Protein 3BHY (pdb70)

Sequence (268 aa):
MVEDHYEMGEELGSGQFAIVRKCRQKGTGKEYAAKFIKKRRLSSSRRGVSREEIEREVNILREIRHPNIITLHDIFENKTDVVLILELVSGGELFDFLAEKESLTEDEATQFLKQILDGVHYLHSKRIAHFDLKPENIMLLDKNVPNPRIKLIDFGIAHKIEFGTPEFVAPEIVNYEPLGLEADMWSIGVITYILLSGASPFLGETKQETLTNISAVNYDFDEEYFSNTSELAKDFIRRLLVKDPKRRMTIAQSLEHSWIKAIRRRNV

GO terms:
  GO:0005515 protein binding (F, IPI)
  GO:0008140 cAMP response element binding protein binding (F, TAS)
  GO:0004674 protein serine/threonine kinase activity (F, IDA)
  GO:0043065 positive regulation of apoptotic process (P, IDA)
  GO:0031267 small GTPase binding (F, IDA)
  GO:0042803 protein homodimerization activity (F, IDA)
  GO:0017148 negative regulation of translation (P, IDA)
  GO:0051893 regulation of focal adhesion assembly (P, IDA)
  GO:0046777 protein autophosphorylation (P, IDA)
  GO:0071346 cellular response to type II interferon (P, IDA)
  GO:0005634 nucleus (C, EXP)
  GO:0005737 cytoplasm (C, EXP)
  GO:0106310 protein serine kinase activity (F, EXP)
  GO:0004674 protein serine/threonine kinase activity (F, TAS)
  GO:0042981 regulation of apoptotic process (P, TAS)
  GO:0010506 regulation of autophagy (P, TAS)
  GO:2000145 regulation of cell motility (P, TAS)
  GO:0032956 regulation of actin cytoskeleton organization (P, TAS)
  GO:0046777 protein autophosphorylation (P, TAS)
  GO:0006355 regulation of DNA-templated transcription (P, TAS)

Radius of gyration: 19.03 Å; Cα contacts (8 Å, |Δ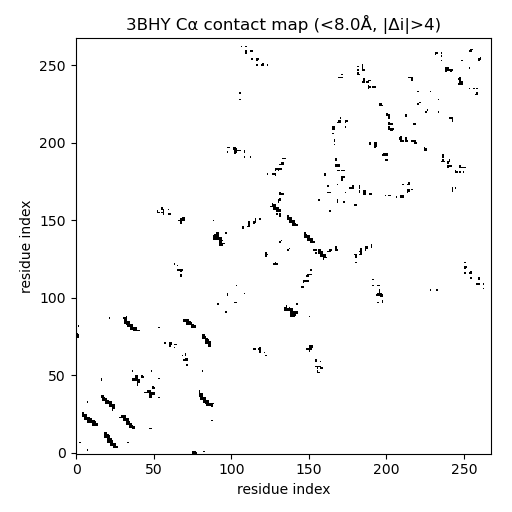i|>4): 497; chains: 1; bounding box: 34×56×42 Å

Solvent-accessible surface area: 13682 Å² total; per-residue (Å²): 96,12,68,86,100,6,94,28,33,70,106,95,31,86,51,160,57,24,75,36,84,75,3,89,29,99,77,101,38,125,76,13,10,0,19,40,5,77,39,77,194,134,109,101,26,136,64,7,18,24,114,63,53,2,62,68,6,15,55,5,5,160,84,12,80,36,100,17,0,7,64,30,88,57,63,42,91,88,190,48,18,5,3,0,0,20,45,38,14,85,5,27,54,0,99,77,27,14,68,112,84,137,49,9,83,46,90,42,0,7,65,5,0,86,25,0,0,43,0,0,79,44,0,9,75,84,150,0,0,0,26,27,0,34,3,50,9,0,30,0,50,64,103,133,65,121,77,3,152,0,21,0,35,58,1,11,46,0,69,77,52,146,120,21,31,55,50,12,9,0,1,3,23,28,54,204,89,124,81,7,41,60,2,1,3,0,9,0,0,0,0,0,7,25,0,14,13,46,24,25,18,0,101,16,169,78,72,141,81,3,53,80,20,0,28,73,35,85,44,85,35,60,117,140,97,1,69,143,22,42,119,73,0,28,48,0,0,113,104,0,5,15,92,59,32,187,175,9,6,69,16,48,86,0,26,124,11,44,6,13,65,40,54,84,150,57,157,183

CATH classification: 3.30.200.20 (+1 more: 1.10.510.10)

Secondary structure (DSSP, 8-state):
-HHHHEEEEEEEEE-SSEEEEEEEETTT--EEEEEEEEBPSSTT-SSSB-HHHHHHHHHHHHH---TTBPPEEEEEE-SSEEEEEEE---S-BHHHHHHHHSS--HHHHHHHHHHHHHHHHHHHHTTEE-S--SGGGEEES-SSSSS--EEE---TT-EE-----GGG--HHHHTT----THHHHHHHHHHHHHHHHSS-TT--SSHHHHHHHHHTT-----HHHHTT--HHHHHHHHTTS-SSGGGSPPHHHHHH-HHHHHHHH---

Nearest PDB structures (foldseek):
  3bhy-assembly1_A  TM=1.004E+00  e=1.090E-51  Homo sapiens
  2y4p-assembly1_C  TM=9.314E-01  e=2.986E-37  Homo sapiens
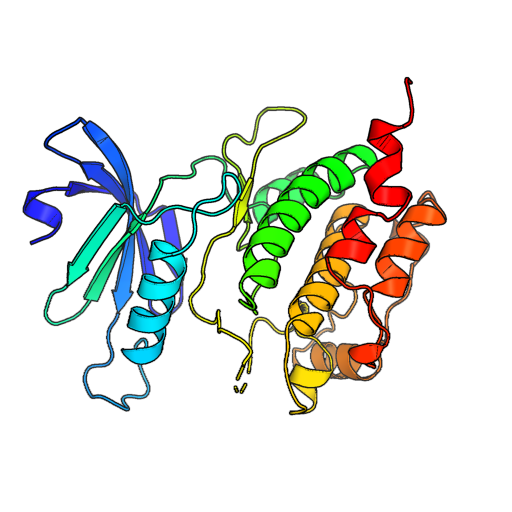  4fg8-assembly2_B  TM=9.181E-01  e=3.979E-23  Homo sapiens
  7kxw-assembly1_A  TM=8.791E-01  e=3.979E-23  Homo sapiens
  8c1d-assembly1_A  TM=9.196E-01  e=1.924E-21  Homo sapiens

Foldseek 3Di:
DVCVFKPWDAWDDDDQFKTWTWIAGVVPRDIWIKIWFWDALDQPHPDTAHPVLVVQLVVVLPPDDDQQAKHWDDWDDDNTTIITTIHDAPAAFLVVLCVVVLADDLVQLLLAVLSVLVVLVRCVVQQKAQQADDRNQKGWNHSPDSRTGIHGHDSSPIDRDCHYDLLQFALCNLVVHDDGNLRNLLSSLQRLLCRQFVDGFQDDPDSVSSSVCRNVLPGDCDCNRCVPPDPQSVVLSVLSSDRPSVSHDDSVRSSVRCSSCVVVVDDD

InterPro domains:
  IPR000719 Protein kinase domain [PF00069] (13-275)
  IPR000719 Protein kinase domain [PS50011] (13-275)
  IPR000719 Protein kinase domain [SM00220] (13-275)
  IPR008271 Serine/threonine-protein kinase, active site [PS00108] (135-147)
  IPR011009 Protein kinase-like domain superfamily [SSF56112] (6-313)
  IPR017441 Protein kinase, ATP binding site [PS00107] (19-46)
  IPR042870 DAPK3, catalytic domain [cd14105] (7-275)

Structure (mmCIF, N/CA/C/O backbone):
data_3BHY
#
_entry.id   3BHY
#
_cell.length_a   33.549
_cell.length_b   90.680
_cell.length_c   41.464
_cell.angle_alpha   90.000
_cell.angle_beta   100.450
_cell.angle_gamma   90.000
#
_symmetry.space_group_name_H-M   'P 1 21 1'
#
loop_
_entity.id
_entity.type
_entity.pdbx_description
1 polymer 'Death-associated protein kinase 3'
2 non-polymer 'CHLORIDE ION'
3 non-polymer "(4R)-7,8-dichloro-1',9-dimethyl-1-oxo-1,2,4,9-tetrahydrospiro[beta-carboline-3,4'-piperidine]-4-carbonitrile"
4 water water
#
loop_
_atom_site.group_PDB
_atom_site.id
_atom_site.type_symbol
_atom_site.label_atom_id
_atom_site.label_alt_id
_atom_site.label_comp_id
_atom_site.label_asym_id
_atom_site.label_entity_id
_atom_site.label_seq_id
_atom_site.pdbx_PDB_ins_code
_atom_site.Cartn_x
_atom_site.Cartn_y
_atom_site.Cartn_z
_atom_site.occupancy
_atom_site.B_iso_or_equiv
_atom_site.auth_seq_id
_atom_site.auth_comp_id
_atom_site.auth_asym_id
_atom_site.auth_atom_id
_atom_site.pdbx_PDB_model_num
ATOM 1 N N . MET A 1 2 ? 13.215 44.587 27.008 1.00 29.97 8 MET A N 1
ATOM 2 C CA . MET A 1 2 ? 12.561 43.295 27.277 1.00 24.83 8 MET A CA 1
ATOM 3 C C . MET A 1 2 ? 13.013 42.215 26.259 1.00 20.07 8 MET A C 1
ATOM 4 O O . MET A 1 2 ? 13.314 42.462 25.076 1.00 22.70 8 MET A O 1
ATOM 6 N N . VAL A 1 3 ? 13.025 40.989 26.710 1.00 20.25 9 VAL A N 1
ATOM 7 C CA . VAL A 1 3 ? 13.424 39.860 25.901 1.00 16.78 9 VAL A CA 1
ATOM 8 C C . VAL A 1 3 ? 12.586 39.732 24.654 1.00 18.55 9 VAL A C 1
ATOM 9 O O . VAL A 1 3 ? 13.121 39.441 23.596 1.00 17.65 9 VAL A O 1
ATOM 13 N N . GLU A 1 4 ? 11.286 39.991 24.748 1.00 19.38 10 GLU A N 1
ATOM 14 C CA . GLU A 1 4 ? 10.419 39.806 23.596 1.00 20.17 10 GLU A CA 1
ATOM 15 C C . GLU A 1 4 ? 10.626 40.904 22.539 1.00 19.69 10 GLU A C 1
ATOM 16 O O . GLU A 1 4 ? 10.208 40.732 21.375 1.00 20.14 10 GLU A O 1
ATOM 19 N N . ASP A 1 5 ? 11.293 42.013 22.909 1.00 19.88 11 ASP A N 1
ATOM 20 C CA . ASP A 1 5 ? 11.700 42.984 21.883 1.00 21.65 11 ASP A CA 1
ATOM 21 C C . ASP A 1 5 ? 12.682 42.364 20.909 1.00 17.50 11 ASP A C 1
ATOM 22 O O . ASP A 1 5 ? 12.704 42.710 19.733 1.00 21.38 11 ASP A O 1
ATOM 27 N N . HIS A 1 6 ? 13.555 41.503 21.411 1.00 17.27 12 HIS A N 1
ATOM 28 C CA . HIS A 1 6 ? 14.663 40.944 20.606 1.00 17.74 12 HIS A CA 1
ATOM 29 C C . HIS A 1 6 ? 14.547 39.536 20.158 1.00 14.86 12 HIS A C 1
ATOM 30 O O . HIS A 1 6 ? 15.275 39.117 19.246 1.00 14.64 12 HIS A O 1
ATOM 37 N N . TYR A 1 7 ? 13.627 38.814 20.785 1.00 15.05 13 TYR A N 1
ATOM 38 C CA . TYR A 1 7 ? 13.374 37.411 20.517 1.00 14.11 13 TYR A CA 1
ATOM 39 C C . TYR A 1 7 ? 11.895 37.231 20.385 1.00 16.88 13 TYR A C 1
ATOM 40 O O . TYR A 1 7 ? 11.163 37.473 21.321 1.00 22.47 13 TYR A O 1
ATOM 49 N N . GLU A 1 8 ? 11.477 36.718 19.245 1.00 14.37 14 GLU A N 1
ATOM 50 C CA . GLU A 1 8 ? 10.062 36.395 19.033 1.00 14.67 14 GLU A CA 1
ATOM 51 C C . GLU A 1 8 ? 9.806 35.001 19.595 1.00 15.49 14 GLU A C 1
ATOM 52 O O . GLU A 1 8 ? 10.379 34.045 19.152 1.00 15.33 14 GLU A O 1
ATOM 58 N N . MET A 1 9 ? 8.955 34.912 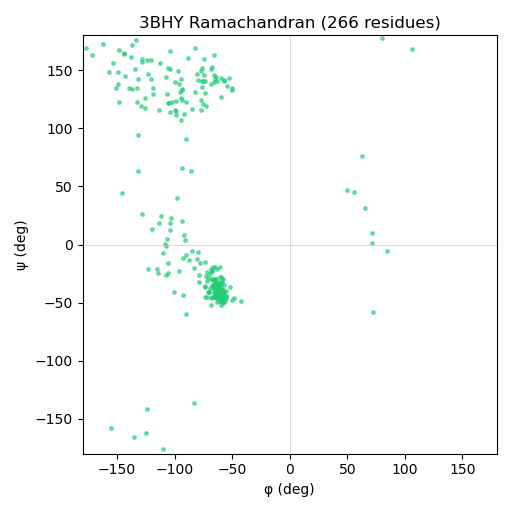20.605 1.00 16.28 15 MET A N 1
ATOM 59 C CA . MET A 1 9 ? 8.670 33.641 21.270 1.00 17.00 15 MET A CA 1
ATOM 60 C C . MET A 1 9 ? 7.698 32.803 20.482 1.00 17.87 15 MET A C 1
ATOM 61 O O . MET A 1 9 ? 6.752 33.318 19.875 1.00 21.87 15 MET A O 1
ATOM 66 N N . GLY A 1 10 ? 7.960 31.507 20.481 1.00 18.38 16 GLY A N 1
ATOM 67 C CA . GLY A 1 10 ? 7.196 30.554 19.742 1.00 17.85 16 GLY A CA 1
ATOM 68 C C . GLY A 1 10 ? 6.675 29.474 20.666 1.00 19.36 16 GLY A C 1
ATOM 69 O O . GLY A 1 10 ? 6.286 29.722 21.805 1.00 19.98 16 GLY A O 1
ATOM 70 N N . GLU A 1 11 ? 6.676 28.249 20.168 1.00 20.20 17 GLU A N 1
ATOM 71 C CA . GLU A 1 11 ? 6.039 27.158 20.878 1.00 23.88 17 GLU A CA 1
ATOM 72 C C . GLU A 1 11 ? 6.735 26.763 22.161 1.00 21.30 17 GLU A C 1
ATOM 73 O O . GLU A 1 11 ? 7.939 26.868 22.329 1.00 19.81 17 GLU A O 1
ATOM 75 N N . GLU A 1 12 ? 5.936 26.253 23.078 1.00 19.80 18 GLU A N 1
ATOM 76 C CA . GLU A 1 12 ? 6.452 25.750 24.319 1.00 19.13 18 GLU A CA 1
ATOM 77 C C . GLU A 1 12 ? 7.076 24.386 24.096 1.00 19.61 18 GLU A C 1
ATOM 78 O O . GLU A 1 12 ? 6.439 23.494 23.550 1.00 25.47 18 GLU A O 1
ATOM 84 N N . LEU A 1 13 ? 8.340 24.222 24.463 1.00 17.48 19 LEU A N 1
ATOM 85 C CA . LEU A 1 13 ? 9.044 22.973 24.287 1.00 16.89 19 LEU A CA 1
ATOM 86 C C . LEU A 1 13 ? 9.049 22.093 25.521 1.00 18.57 19 LEU A C 1
ATOM 87 O O . LEU A 1 13 ? 9.290 20.907 25.412 1.00 21.71 19 LEU A O 1
ATOM 92 N N . GLY A 1 14 ? 8.862 22.664 26.705 1.00 17.30 20 GLY A N 1
ATOM 93 C CA . GLY A 1 14 ? 8.909 21.921 27.938 1.00 18.93 20 GLY A CA 1
ATOM 94 C C . GLY A 1 14 ? 8.595 22.773 29.116 1.00 17.52 20 GLY A C 1
ATOM 95 O O . GLY A 1 14 ? 8.526 23.985 29.045 1.00 18.24 20 GLY A O 1
ATOM 96 N N . SER A 1 15 ? 8.398 22.114 30.238 1.00 20.80 21 SER A N 1
ATOM 97 C CA . SER A 1 15 ? 8.010 22.781 31.443 1.00 25.83 21 SER A CA 1
ATOM 98 C C . SER A 1 15 ? 8.372 21.974 32.630 1.00 26.76 21 SER A C 1
ATOM 99 O O . SER A 1 15 ? 8.340 20.742 32.595 1.00 27.48 21 SER A O 1
ATOM 102 N N . GLY A 1 16 ? 8.675 22.682 33.708 1.00 27.34 22 GLY A N 1
ATOM 103 C CA . GLY A 1 16 ? 8.762 22.071 35.022 1.00 23.93 22 GLY A CA 1
ATOM 104 C C . GLY A 1 16 ? 8.048 22.929 36.053 1.00 22.62 22 GLY A C 1
ATOM 105 O O . GLY A 1 16 ? 7.235 23.773 35.715 1.00 21.31 22 GLY A O 1
ATOM 106 N N . GLN A 1 17 ? 8.301 22.641 37.327 1.00 22.44 23 GLN A N 1
ATOM 107 C CA . GLN A 1 17 ? 7.559 23.290 38.412 1.00 23.13 23 GLN A CA 1
ATOM 108 C C . GLN A 1 17 ? 7.708 24.800 38.375 1.00 23.28 23 GLN A C 1
ATOM 109 O O . GLN A 1 17 ? 6.709 25.500 38.580 1.00 24.89 23 GLN A O 1
ATOM 115 N N . PHE A 1 18 ? 8.937 25.310 38.126 1.00 19.76 24 PHE A N 1
ATOM 116 C CA . PHE A 1 18 ? 9.206 26.759 38.139 1.00 18.09 24 PHE A CA 1
ATOM 117 C C . PHE A 1 18 ? 9.917 27.229 36.880 1.00 17.10 24 PHE A C 1
ATOM 118 O O . PHE A 1 18 ? 10.616 28.224 36.940 1.00 19.49 24 PHE A O 1
ATOM 126 N N . ALA A 1 19 ? 9.744 26.514 35.776 1.00 17.03 25 ALA A N 1
ATOM 127 C CA . ALA A 1 19 ? 10.366 26.913 34.530 1.00 17.38 25 ALA A CA 1
ATOM 128 C C . ALA A 1 19 ? 9.549 26.504 33.352 1.00 16.95 25 ALA A C 1
ATOM 129 O O . ALA A 1 19 ? 8.824 25.504 33.382 1.00 17.71 25 ALA A O 1
ATOM 131 N N . ILE A 1 20 ? 9.611 27.301 32.299 1.00 15.36 26 ILE A N 1
ATOM 132 C CA . ILE A 1 20 ? 9.038 26.958 31.029 1.00 15.36 26 ILE A CA 1
ATOM 133 C C . ILE A 1 20 ? 10.104 27.240 29.969 1.00 14.56 26 ILE A C 1
ATOM 134 O O . ILE A 1 20 ? 10.828 28.199 30.086 1.00 16.02 26 ILE A O 1
ATOM 142 N N . VAL A 1 21 ? 10.184 26.403 28.958 1.00 13.90 27 VAL A N 1
ATOM 143 C CA . VAL A 1 21 ? 11.094 26.640 27.862 1.00 12.51 27 VAL A CA 1
ATOM 144 C C . VAL A 1 21 ? 10.321 26.793 26.562 1.00 13.62 27 VAL A C 1
ATOM 145 O O . VAL A 1 21 ? 9.434 25.974 26.275 1.00 14.94 27 VAL A O 1
ATOM 152 N N . ARG A 1 22 ? 10.599 27.869 25.818 1.00 13.43 28 ARG A N 1
ATOM 153 C CA . ARG A 1 22 ? 9.940 28.167 24.547 1.00 15.00 28 ARG A CA 1
ATOM 154 C C . ARG A 1 22 ? 10.975 28.246 23.444 1.00 13.48 28 ARG A C 1
ATOM 155 O O . ARG A 1 22 ? 12.054 28.758 23.639 1.00 14.93 28 ARG A O 1
ATOM 163 N N . LYS A 1 23 ? 10.646 27.758 22.272 1.00 14.45 29 LYS A N 1
ATOM 164 C CA . LYS A 1 23 ? 11.454 28.059 21.106 1.00 14.96 29 LYS A CA 1
ATOM 165 C C . LYS A 1 23 ? 11.322 29.546 20.834 1.00 13.16 29 LYS A C 1
ATOM 166 O O . LYS A 1 23 ? 10.255 30.138 21.090 1.00 16.19 29 LYS A O 1
ATOM 172 N N . CYS A 1 24 ? 12.390 30.167 20.351 1.00 12.66 30 CYS A N 1
ATOM 173 C CA . CYS A 1 24 ? 12.314 31.569 19.970 1.00 13.52 30 CYS A CA 1
ATOM 174 C C . CYS A 1 24 ? 13.240 31.863 18.811 1.00 12.74 30 CYS A C 1
ATOM 175 O O . CYS A 1 24 ? 14.080 31.051 18.473 1.00 13.79 30 CYS A O 1
ATOM 178 N N . ARG A 1 25 ? 13.031 33.019 18.249 1.00 13.36 31 ARG A N 1
ATOM 179 C CA . ARG A 1 25 ? 13.789 33.467 17.094 1.00 12.78 31 ARG A CA 1
ATOM 180 C C . ARG A 1 25 ? 14.398 34.833 17.408 1.00 12.20 31 ARG A C 1
ATOM 181 O O . ARG A 1 25 ? 13.668 35.766 17.741 1.00 14.10 31 ARG A O 1
ATOM 189 N N . GLN A 1 26 ? 15.715 34.965 17.253 1.00 12.32 32 GLN A N 1
ATOM 190 C CA . GLN A 1 26 ? 16.366 36.210 17.432 1.00 12.30 32 GLN A CA 1
ATOM 191 C C . GLN A 1 26 ? 16.027 37.096 16.255 1.00 12.74 32 GLN A C 1
ATOM 192 O O . GLN A 1 26 ? 16.300 36.741 15.115 1.00 13.57 32 GLN A O 1
ATOM 198 N N . LYS A 1 27 ? 15.399 38.232 16.495 1.00 12.42 33 LYS A N 1
ATOM 199 C CA . LYS A 1 27 ? 14.890 39.024 15.403 1.00 13.92 33 LYS A CA 1
ATOM 200 C C . LYS A 1 27 ? 16.000 39.599 14.519 1.00 15.30 33 LYS A C 1
ATOM 201 O O . LYS A 1 27 ? 15.793 39.774 13.306 1.00 16.71 33 LYS A O 1
ATOM 207 N N . GLY A 1 28 ? 17.178 39.880 15.082 1.00 15.10 34 GLY A N 1
ATOM 208 C CA . GLY A 1 28 ? 18.235 40.508 14.292 1.00 18.87 34 GLY A CA 1
ATOM 209 C C . GLY A 1 28 ? 18.900 39.583 13.272 1.00 16.71 34 GLY A C 1
ATOM 210 O O . GLY A 1 28 ? 19.403 40.045 12.265 1.00 19.30 34 GLY A O 1
ATOM 211 N N . THR A 1 29 ? 18.897 38.285 13.537 1.00 16.74 35 THR A N 1
ATOM 212 C CA . THR A 1 29 ? 19.630 37.294 12.775 1.00 17.02 35 THR A CA 1
ATOM 213 C C . THR A 1 29 ? 18.790 36.175 12.201 1.00 16.51 35 THR A C 1
ATOM 214 O O . THR A 1 29 ? 19.242 35.483 11.299 1.00 17.78 35 THR A O 1
ATOM 218 N N . GLY A 1 30 ? 17.613 35.932 12.761 1.00 15.28 36 GLY A N 1
ATOM 219 C CA . GLY A 1 30 ? 16.828 34.806 12.387 1.00 15.65 36 GLY A CA 1
ATOM 220 C C . GLY A 1 30 ? 17.193 33.512 13.097 1.00 15.09 36 GLY A C 1
ATOM 221 O O . GLY A 1 30 ? 16.561 32.491 12.875 1.00 16.49 36 GLY A O 1
ATOM 222 N N . LYS A 1 31 ? 18.255 33.523 13.895 1.00 14.47 37 LYS A N 1
ATOM 223 C CA . LYS A 1 31 ? 18.693 32.315 14.570 1.00 15.14 37 LYS A CA 1
ATOM 224 C C . LYS A 1 31 ? 17.701 31.900 15.621 1.00 13.68 37 LYS A C 1
ATOM 225 O O . LYS A 1 31 ? 17.207 32.730 16.407 1.00 14.28 37 LYS A O 1
ATOM 231 N N . GLU A 1 32 ? 17.448 30.611 15.693 1.00 14.58 38 GLU A N 1
ATOM 232 C CA . GLU A 1 32 ? 16.563 30.065 16.695 1.00 13.95 38 GLU A CA 1
ATOM 233 C C . GLU A 1 32 ? 17.295 29.570 17.939 1.00 12.69 38 GLU A C 1
ATOM 234 O O . GLU A 1 32 ? 18.405 29.046 17.861 1.00 14.42 38 GLU A O 1
ATOM 240 N N . TYR A 1 33 ? 16.664 29.799 19.089 1.00 12.22 39 TYR A N 1
ATOM 241 C CA . TYR A 1 33 ? 17.179 29.491 20.424 1.00 11.69 39 TYR A CA 1
ATOM 242 C C . TYR A 1 33 ? 16.091 28.884 21.252 1.00 11.61 39 TYR A C 1
ATOM 243 O O . TYR A 1 33 ? 14.924 28.850 20.858 1.00 13.14 39 TYR A O 1
ATOM 252 N N . ALA A 1 34 ? 16.479 28.396 22.432 1.00 11.49 40 ALA A N 1
ATOM 253 C CA . ALA A 1 34 ? 15.518 27.997 23.475 1.00 11.43 40 ALA A CA 1
ATOM 254 C C . ALA A 1 34 ? 15.505 29.012 24.582 1.00 12.05 40 ALA A C 1
ATOM 255 O O . ALA A 1 34 ? 16.544 29.262 25.166 1.00 16.84 40 ALA A O 1
ATOM 257 N N . ALA A 1 35 ? 14.376 29.608 24.873 1.00 11.08 41 ALA A N 1
ATOM 258 C CA . ALA A 1 35 ? 14.303 30.586 25.943 1.00 10.82 41 ALA A CA 1
ATOM 259 C C . ALA A 1 35 ? 13.721 29.878 27.187 1.00 11.62 41 ALA A C 1
ATOM 260 O O . ALA A 1 35 ? 12.567 29.433 27.184 1.00 11.90 41 ALA A O 1
ATOM 262 N N . LYS A 1 36 ? 14.520 29.779 28.222 1.00 11.21 42 LYS A N 1
ATOM 263 C CA . LYS A 1 36 ? 14.112 29.190 29.487 1.00 11.68 42 LYS A CA 1
ATOM 264 C C . LYS A 1 36 ? 13.727 30.292 30.484 1.00 11.63 42 LYS A C 1
ATOM 265 O O . LYS A 1 36 ? 14.575 31.051 30.927 1.00 12.55 42 LYS A O 1
ATOM 271 N N . PHE A 1 37 ? 12.438 30.348 30.789 1.00 12.59 43 PHE A N 1
ATOM 272 C CA . PHE A 1 37 ? 11.874 31.309 31.736 1.00 12.26 43 PHE A CA 1
ATOM 273 C C . PHE A 1 37 ? 11.853 30.690 33.118 1.00 12.20 43 PHE A C 1
ATOM 274 O O . PHE A 1 37 ? 11.105 29.740 33.338 1.00 14.90 43 PHE A O 1
ATOM 282 N N . ILE A 1 38 ? 12.666 31.213 34.017 1.00 13.20 44 ILE A N 1
ATOM 283 C CA . ILE A 1 38 ? 12.792 30.695 35.370 1.00 13.00 44 ILE A CA 1
ATOM 284 C C . ILE A 1 38 ? 12.061 31.661 36.281 1.00 14.06 44 ILE A C 1
ATOM 285 O O . ILE A 1 38 ? 12.393 32.842 36.361 1.00 15.88 44 ILE A O 1
ATOM 290 N N . LYS A 1 39 ? 11.076 31.148 36.995 1.00 15.25 45 LYS A N 1
ATOM 291 C CA . LYS A 1 39 ? 10.311 31.979 37.924 1.00 17.49 45 LYS A CA 1
ATOM 292 C C . LYS A 1 39 ? 11.045 32.297 39.202 1.00 16.36 45 LYS A C 1
ATOM 293 O O . LYS A 1 39 ? 11.454 31.397 39.926 1.00 17.16 45 LYS A O 1
ATOM 298 N N . LYS A 1 40 ? 11.232 33.584 39.439 1.00 16.47 46 LYS A N 1
ATOM 299 C CA . LYS A 1 40 ? 11.942 34.052 40.609 1.00 17.20 46 LYS A CA 1
ATOM 300 C C . LYS A 1 40 ? 11.057 33.940 41.853 1.00 18.77 46 LYS A C 1
ATOM 301 O O . LYS A 1 40 ? 9.847 34.053 41.796 1.00 19.06 46 LYS A O 1
ATOM 307 N N . ARG A 1 41 ? 11.706 33.780 42.985 1.00 18.73 47 ARG A N 1
ATOM 308 C CA . ARG A 1 41 ? 11.066 33.986 44.277 1.00 20.16 47 ARG A CA 1
ATOM 309 C C . ARG A 1 41 ? 10.632 35.433 44.425 1.00 18.62 47 ARG A C 1
ATOM 310 O O . ARG A 1 41 ? 11.364 36.336 44.088 1.00 20.46 47 ARG A O 1
ATOM 318 N N . ARG A 1 42 ? 9.462 35.648 45.015 1.00 19.91 48 ARG A N 1
ATOM 319 C CA . ARG A 1 42 ? 8.981 36.997 45.264 1.00 21.34 48 ARG A CA 1
ATOM 320 C C . ARG A 1 42 ? 9.793 37.649 46.321 1.00 18.34 48 ARG A C 1
ATOM 321 O O . ARG A 1 42 ? 10.073 38.840 46.210 1.00 24.50 48 ARG A O 1
ATOM 329 N N . LEU A 1 43 ? 10.131 36.881 47.370 1.00 18.10 49 LEU A N 1
ATOM 330 C CA . LEU A 1 43 ? 10.964 37.340 48.456 1.00 17.80 49 LEU A CA 1
ATOM 331 C C . LEU A 1 43 ? 12.190 36.450 48.534 1.00 18.94 49 LEU A C 1
ATOM 332 O O . LEU A 1 43 ? 12.188 35.352 48.017 1.00 20.16 49 LEU A O 1
ATOM 337 N N . SER A 1 44 ? 13.260 36.923 49.144 1.00 20.51 50 SER A N 1
ATOM 338 C CA . SER A 1 44 ? 14.546 36.236 49.060 1.00 25.54 50 SER A CA 1
ATOM 339 C C . SER A 1 44 ? 14.467 34.772 49.520 1.00 21.73 50 SER A C 1
ATOM 340 O O . SER A 1 44 ? 15.169 33.904 48.966 1.00 38.47 50 SER A O 1
ATOM 343 N N . SER A 1 45 ? 13.711 34.486 50.581 1.00 22.78 51 SER A N 1
ATOM 344 C CA . SER A 1 45 ? 13.616 33.128 51.069 1.00 20.90 51 SER A CA 1
ATOM 345 C C . SER A 1 45 ? 12.200 32.520 50.861 1.00 23.69 51 SER A C 1
ATOM 346 O O . SER A 1 45 ? 11.843 31.561 51.550 1.00 36.72 51 SER A O 1
ATOM 349 N N . SER A 1 46 ? 11.433 33.035 49.883 1.00 22.52 52 SER A N 1
ATOM 350 C CA . SER A 1 46 ? 10.103 32.502 49.535 1.00 23.45 52 SER A CA 1
ATOM 351 C C . SER A 1 46 ? 10.174 30.996 49.279 1.00 29.43 52 SER A C 1
ATOM 352 O O . SER A 1 46 ? 11.132 30.495 48.675 1.00 28.79 52 SER A O 1
ATOM 355 N N . ARG A 1 47 ? 9.131 30.287 49.701 1.00 41.50 53 ARG A N 1
ATOM 356 C CA . ARG A 1 47 ? 9.014 28.860 49.408 1.00 39.15 53 ARG A CA 1
ATOM 357 C C . ARG A 1 47 ? 8.931 28.584 47.898 1.00 34.50 53 ARG A C 1
ATOM 358 O O . ARG A 1 47 ? 9.505 27.631 47.416 1.00 47.78 53 ARG A O 1
ATOM 361 N N . ARG A 1 48 ? 8.192 29.412 47.169 1.00 30.39 54 ARG A N 1
ATOM 362 C CA . ARG A 1 48 ? 7.918 29.179 45.755 1.00 29.54 54 ARG A CA 1
ATOM 363 C C . ARG A 1 48 ? 8.847 30.024 44.887 1.00 28.11 54 ARG A C 1
ATOM 364 O O . ARG A 1 48 ? 9.126 31.167 45.185 1.00 29.31 54 ARG A O 1
ATOM 366 N N . GLY A 1 49 ? 9.334 29.434 43.803 1.00 24.43 55 GLY A N 1
ATOM 367 C CA . GLY A 1 49 ? 10.218 30.097 42.883 1.00 21.63 55 GLY A CA 1
ATOM 368 C C . GLY A 1 49 ? 11.603 29.579 43.065 1.00 19.01 55 GLY A C 1
ATOM 369 O O . GLY A 1 49 ? 11.934 28.849 44.030 1.00 23.70 55 GLY A O 1
ATOM 370 N N . VAL A 1 50 ? 12.435 29.928 42.116 1.00 19.59 56 VAL A N 1
ATOM 371 C CA . VAL A 1 50 ? 13.782 29.469 42.154 1.00 18.86 56 VAL A CA 1
ATOM 372 C C . VAL A 1 50 ? 14.599 30.500 42.838 1.00 19.96 56 VAL A C 1
ATOM 373 O O . VAL A 1 50 ? 14.464 31.725 42.629 1.00 19.22 56 VAL A O 1
ATOM 377 N N . SER A 1 51 ? 15.429 30.025 43.753 1.00 21.89 57 SER A N 1
ATOM 378 C CA . SER A 1 51 ? 16.293 30.923 44.456 1.00 23.80 57 SER A CA 1
ATOM 379 C C . SER A 1 51 ? 17.148 31.698 43.495 1.00 22.92 57 SER A C 1
ATOM 380 O O . SER A 1 51 ? 17.647 31.209 42.490 1.00 22.89 57 SER A O 1
ATOM 383 N N . ARG A 1 52 ? 17.349 32.948 43.827 1.00 19.99 58 ARG A N 1
ATOM 384 C CA . ARG A 1 52 ? 18.241 33.761 43.026 1.00 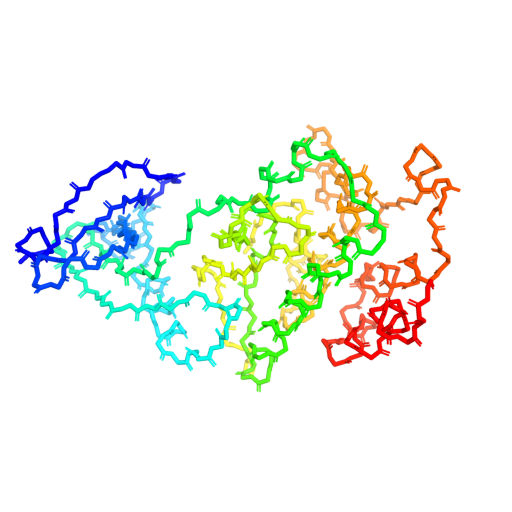27.50 58 ARG A CA 1
ATOM 385 C C . ARG A 1 52 ? 19.666 33.143 42.990 1.00 31.34 58 ARG A C 1
ATOM 386 O O . ARG A 1 52 ? 20.366 33.257 41.979 1.00 29.68 58 ARG A O 1
ATOM 394 N N . GLU A 1 53 ? 20.081 32.491 44.085 1.00 29.17 59 GLU A N 1
ATOM 395 C CA . GLU A 1 53 ? 21.320 31.704 44.108 1.00 34.37 59 GLU A CA 1
ATOM 396 C C . GLU A 1 53 ? 21.415 30.550 43.091 1.00 29.18 59 GLU A C 1
ATOM 397 O O . GLU A 1 53 ? 22.464 30.388 42.461 1.00 32.04 59 GLU A O 1
ATOM 399 N N . GLU A 1 54 ? 20.381 29.721 42.975 1.00 23.50 60 GLU A N 1
ATOM 400 C CA . GLU A 1 54 ? 20.310 28.747 41.954 1.00 27.71 60 GLU A CA 1
ATOM 401 C C . GLU A 1 54 ? 20.469 29.477 40.621 1.00 34.16 60 GLU A C 1
ATOM 402 O O . GLU A 1 54 ? 21.264 29.008 39.823 1.00 31.77 60 GLU A O 1
ATOM 408 N N . ILE A 1 55 ? 19.821 30.632 40.365 1.00 22.61 61 ILE A N 1
ATOM 409 C CA . ILE A 1 55 ? 19.880 31.184 38.999 1.00 17.20 61 ILE A CA 1
ATOM 410 C C . ILE A 1 55 ? 21.296 31.662 38.670 1.00 16.33 61 ILE A C 1
ATOM 411 O O . ILE A 1 55 ? 21.822 31.339 37.620 1.00 16.78 61 ILE A O 1
ATOM 416 N N . GLU A 1 56 ? 21.859 32.484 39.544 1.00 20.63 62 GLU A N 1
ATOM 417 C CA . GLU A 1 56 ? 23.179 33.074 39.307 1.00 20.16 62 GLU A CA 1
ATOM 418 C C . GLU A 1 56 ? 24.271 32.010 39.193 1.00 22.74 62 GLU A C 1
ATOM 419 O O . GLU A 1 56 ? 25.144 32.084 38.333 1.00 19.65 62 GLU A O 1
ATOM 422 N N . ARG A 1 57 ? 24.203 31.003 40.048 1.00 21.69 63 ARG A N 1
ATOM 423 C CA . ARG A 1 57 ? 25.151 29.896 40.010 1.00 21.42 63 ARG A CA 1
ATOM 424 C C . ARG A 1 57 ? 25.076 29.157 38.645 1.00 19.38 63 ARG A C 1
ATOM 425 O O . ARG A 1 57 ? 26.119 28.876 38.039 1.00 19.99 63 ARG A O 1
ATOM 433 N N . GLU A 1 58 ? 23.853 28.877 38.176 1.00 19.99 64 GLU A N 1
ATOM 434 C CA . GLU A 1 58 ? 23.643 28.234 36.890 1.00 17.80 64 GLU A CA 1
ATOM 435 C C . GLU A 1 58 ? 24.216 29.070 35.727 1.00 15.77 64 GLU A C 1
ATOM 436 O O . GLU A 1 58 ? 24.904 28.584 34.820 1.00 16.86 64 GLU A O 1
ATOM 442 N N . VAL A 1 59 ? 23.873 30.352 35.731 1.00 15.04 65 VAL A N 1
ATOM 443 C CA . VAL A 1 59 ? 24.318 31.267 34.704 1.00 15.53 65 VAL A CA 1
ATOM 444 C C . VAL A 1 59 ? 25.853 31.319 34.695 1.00 14.92 65 VAL A C 1
ATOM 445 O O . VAL A 1 59 ? 26.508 31.240 33.640 1.00 16.55 65 VAL A O 1
ATOM 449 N N . ASN A 1 60 ? 26.442 31.443 35.867 1.00 15.78 66 ASN A N 1
ATOM 450 C CA . ASN A 1 60 ? 27.879 31.556 35.940 1.00 17.63 66 ASN A CA 1
ATOM 451 C C . ASN A 1 60 ? 28.604 30.298 35.484 1.00 18.70 66 ASN A C 1
ATOM 452 O O . ASN A 1 60 ? 29.657 30.384 34.852 1.00 20.28 66 ASN A O 1
ATOM 457 N N . ILE A 1 61 ? 28.072 29.134 35.835 1.00 14.84 67 ILE A N 1
ATOM 458 C CA . ILE A 1 61 ? 28.625 27.868 35.346 1.00 14.79 67 ILE A CA 1
ATOM 459 C C . ILE A 1 61 ? 28.503 27.783 33.813 1.00 14.41 67 ILE A C 1
ATOM 460 O O . ILE A 1 61 ? 29.469 27.459 33.121 1.00 15.63 67 ILE A O 1
ATOM 465 N N . LEU A 1 62 ? 27.321 28.058 33.270 1.00 14.47 68 LEU A N 1
ATOM 466 C CA . LEU A 1 62 ? 27.171 27.936 31.804 1.00 15.06 68 LEU A CA 1
ATOM 467 C C . LEU A 1 62 ? 28.079 28.895 31.056 1.00 16.96 68 LEU A C 1
ATOM 468 O O . LEU A 1 62 ? 28.556 28.551 29.992 1.00 18.61 68 LEU A O 1
ATOM 473 N N . ARG A 1 63 ? 28.288 30.090 31.608 1.00 16.77 69 ARG A N 1
ATOM 474 C CA . ARG A 1 63 ? 29.130 31.077 30.932 1.00 20.62 69 ARG A CA 1
ATOM 475 C C . ARG A 1 63 ? 30.587 30.666 30.913 1.00 19.29 69 ARG A C 1
ATOM 476 O O . ARG A 1 63 ? 31.322 31.074 30.016 1.00 25.18 69 ARG A O 1
ATOM 484 N N . GLU A 1 64 ? 31.004 29.853 31.874 1.00 17.70 70 GLU A N 1
ATOM 485 C CA . GLU A 1 64 ? 32.397 29.396 31.929 1.00 20.01 70 GLU A CA 1
ATOM 486 C C . GLU A 1 64 ? 32.710 28.147 31.129 1.00 20.12 70 GLU A C 1
ATOM 487 O O . GLU A 1 64 ? 33.867 27.817 30.897 1.00 26.76 70 GLU A O 1
ATOM 493 N N . ILE A 1 65 ? 31.701 27.444 30.692 1.00 17.76 71 ILE A N 1
ATOM 494 C CA . ILE A 1 65 ? 31.889 26.206 29.977 1.00 17.37 71 ILE A CA 1
ATOM 495 C C . ILE A 1 65 ? 31.911 26.436 28.489 1.00 20.30 71 ILE A C 1
ATOM 496 O O . ILE A 1 65 ? 31.053 27.110 27.964 1.00 20.78 71 ILE A O 1
ATOM 501 N N . ARG A 1 66 ? 32.898 25.836 27.821 1.00 18.38 72 ARG A N 1
ATOM 502 C CA . ARG A 1 66 ? 32.968 25.766 26.349 1.00 23.20 72 ARG A CA 1
ATOM 503 C C . ARG A 1 66 ? 33.263 24.323 25.933 1.00 18.03 72 ARG A C 1
ATOM 504 O O . ARG A 1 66 ? 34.412 23.905 25.970 1.00 23.68 72 ARG A O 1
ATOM 506 N N . HIS A 1 67 ? 32.214 23.552 25.640 1.00 17.98 73 HIS A N 1
ATOM 507 C CA . HIS A 1 67 ? 32.394 22.145 25.247 1.00 17.38 73 HIS A CA 1
ATOM 508 C C . HIS A 1 67 ? 31.297 21.710 24.293 1.00 18.23 73 HIS A C 1
ATOM 509 O O . HIS A 1 67 ? 30.134 22.039 24.530 1.00 18.36 73 HIS A O 1
ATOM 516 N N . PRO A 1 68 ? 31.626 20.936 23.226 1.00 17.81 74 PRO A N 1
ATOM 517 C CA . PRO A 1 68 ? 30.603 20.533 22.266 1.00 19.93 74 PRO A CA 1
ATOM 518 C C . PRO A 1 68 ? 29.437 19.690 22.810 1.00 16.92 74 PRO A C 1
ATOM 519 O O . PRO A 1 68 ? 28.411 19.594 22.151 1.00 18.73 74 PRO A O 1
ATOM 523 N N . ASN A 1 69 ? 29.610 19.066 23.961 1.00 15.47 75 ASN A N 1
ATOM 524 C CA . ASN A 1 69 ? 28.559 18.242 24.551 1.00 16.34 75 ASN A CA 1
ATOM 525 C C . ASN A 1 69 ? 27.851 18.901 25.705 1.00 14.33 75 ASN A C 1
ATOM 526 O O . ASN A 1 69 ? 27.185 18.219 26.469 1.00 14.52 75 ASN A O 1
ATOM 531 N N . ILE A 1 70 ? 27.970 20.231 25.807 1.00 14.27 76 ILE A N 1
ATOM 532 C CA . ILE A 1 70 ? 27.283 20.988 26.857 1.00 13.52 76 ILE A CA 1
ATOM 533 C C . ILE A 1 70 ? 26.611 22.184 26.200 1.00 15.17 76 ILE A C 1
ATOM 534 O O . ILE A 1 70 ? 27.184 22.871 25.364 1.00 16.97 76 ILE A O 1
ATOM 539 N N . ILE A 1 71 ? 25.371 22.436 26.566 1.00 13.73 77 ILE A N 1
ATOM 540 C CA . ILE A 1 71 ? 24.594 23.521 26.008 1.00 15.03 77 ILE A CA 1
ATOM 541 C C . ILE A 1 71 ? 25.265 24.861 26.266 1.00 14.02 77 ILE A C 1
ATOM 542 O O . ILE A 1 71 ? 25.822 25.081 27.330 1.00 15.27 77 ILE A O 1
ATOM 550 N N . THR A 1 72 ? 25.183 25.762 25.309 1.00 14.67 78 THR A N 1
ATOM 551 C CA . THR A 1 72 ? 25.683 27.120 25.486 1.00 14.84 78 THR A CA 1
ATOM 552 C C . THR A 1 72 ? 24.594 28.127 25.888 1.00 12.96 78 THR A C 1
ATOM 553 O O . THR A 1 72 ? 23.418 27.998 25.570 1.00 15.43 78 THR A O 1
ATOM 557 N N . LEU A 1 73 ? 25.008 29.115 26.638 1.00 14.02 79 LEU A N 1
ATOM 558 C CA . LEU A 1 73 ? 24.166 30.219 27.016 1.00 13.46 79 LEU A CA 1
ATOM 559 C C . LEU A 1 73 ? 24.507 31.417 26.150 1.00 14.86 79 LEU A C 1
ATOM 560 O O . LEU A 1 73 ? 25.629 31.872 26.149 1.00 18.20 79 LEU A O 1
ATOM 565 N N . HIS A 1 74 ? 23.529 31.933 25.447 1.00 12.84 80 HIS A N 1
ATOM 566 C CA . HIS A 1 74 ? 23.700 33.028 24.503 1.00 13.82 80 HIS A CA 1
ATOM 567 C C . HIS A 1 74 ? 23.454 34.378 25.162 1.00 16.19 80 HIS A C 1
ATOM 568 O O . HIS A 1 74 ? 24.194 35.326 24.918 1.00 18.47 80 HIS A O 1
ATOM 575 N N . ASP A 1 75 ? 22.415 34.503 25.974 1.00 13.78 81 ASP A N 1
ATOM 576 C CA . ASP A 1 75 ? 22.136 35.779 26.642 1.00 16.18 81 ASP A CA 1
ATOM 577 C C . ASP A 1 75 ? 21.204 35.547 27.801 1.00 14.68 81 ASP A C 1
ATOM 578 O O . ASP A 1 75 ? 20.707 34.474 27.968 1.00 13.21 81 ASP A O 1
ATOM 583 N N . ILE A 1 76 ? 20.992 36.597 28.580 1.00 16.21 82 ILE A N 1
ATOM 584 C CA . ILE A 1 76 ? 20.161 36.589 29.764 1.00 16.71 82 ILE A CA 1
ATOM 585 C C . ILE A 1 76 ? 19.348 37.889 29.815 1.00 17.08 82 ILE A C 1
ATOM 586 O O . ILE A 1 76 ? 19.883 38.984 29.597 1.00 19.83 82 ILE A O 1
ATOM 593 N N . PHE A 1 77 ? 18.074 37.757 30.118 1.00 14.11 83 PHE A N 1
ATOM 594 C CA . PHE A 1 77 ? 17.159 38.860 30.379 1.00 14.52 83 PHE A CA 1
ATOM 595 C C . PHE A 1 77 ? 16.461 38.598 31.690 1.00 15.97 83 PHE A C 1
ATOM 596 O O . PHE A 1 77 ? 16.382 37.495 32.182 1.00 16.92 83 PHE A O 1
ATOM 604 N N . GLU A 1 78 ? 15.991 39.672 32.271 1.00 18.96 84 GLU A N 1
ATOM 605 C CA . GLU A 1 78 ? 15.408 39.621 33.571 1.00 20.25 84 GLU A CA 1
ATOM 606 C C . GLU A 1 78 ? 14.401 40.706 33.642 1.00 22.87 84 GLU A C 1
ATOM 607 O O . GLU A 1 78 ? 14.645 41.847 33.238 1.00 24.15 84 GLU A O 1
ATOM 613 N N . ASN A 1 79 ? 13.242 40.361 34.165 1.00 23.23 85 ASN A N 1
ATOM 614 C CA . ASN A 1 79 ? 12.311 41.391 34.607 1.00 22.01 85 ASN A CA 1
ATOM 615 C C . ASN A 1 79 ? 11.938 41.169 36.080 1.00 25.87 85 ASN A C 1
ATOM 616 O O . ASN A 1 79 ? 12.675 40.470 36.789 1.00 21.31 85 ASN A O 1
ATOM 621 N N . LYS A 1 80 ? 10.856 41.763 36.554 1.00 20.67 86 LYS A N 1
ATOM 622 C CA . LYS A 1 80 ? 10.492 41.606 37.961 1.00 20.96 86 LYS A CA 1
ATOM 623 C C . LYS A 1 80 ? 10.224 40.149 38.367 1.00 31.44 86 LYS A C 1
ATOM 624 O O . LYS A 1 80 ? 10.576 39.759 39.488 1.00 25.75 86 LYS A O 1
ATOM 630 N N . THR A 1 81 ? 9.642 39.355 37.456 1.00 21.46 87 THR A N 1
ATOM 631 C CA . THR A 1 81 ? 9.225 37.981 37.804 1.00 23.17 87 THR A CA 1
ATOM 632 C C . THR A 1 81 ? 10.024 36.788 37.307 1.00 24.06 87 THR A C 1
ATOM 633 O O . THR A 1 81 ? 9.892 35.678 37.895 1.00 23.21 87 THR A O 1
ATOM 637 N N . ASP A 1 82 ? 10.752 36.957 36.195 1.00 21.06 88 ASP A N 1
ATOM 638 C CA . ASP A 1 82 ? 11.466 35.852 35.584 1.00 18.66 88 ASP A CA 1
ATOM 639 C C . ASP A 1 82 ? 12.859 36.261 35.220 1.00 18.03 88 ASP A C 1
ATOM 640 O O . ASP A 1 82 ? 13.151 37.433 34.919 1.00 20.77 88 ASP A O 1
ATOM 645 N N . VAL A 1 83 ? 13.712 35.262 35.251 1.00 14.95 89 VAL A N 1
ATOM 646 C CA . VAL A 1 83 ? 15.013 35.379 34.588 1.00 15.20 89 VAL A CA 1
ATOM 647 C C . VAL A 1 83 ? 14.877 34.502 33.351 1.00 13.89 89 VAL A C 1
ATOM 648 O O . VAL A 1 83 ? 14.415 33.364 33.457 1.00 15.03 89 VAL A O 1
ATOM 652 N N . VAL A 1 84 ? 15.216 35.021 32.178 1.00 12.88 90 VAL A N 1
ATOM 653 C CA . VAL A 1 84 ? 15.071 34.296 30.916 1.00 11.72 90 VAL A CA 1
ATOM 654 C C . VAL A 1 84 ? 16.445 34.032 30.365 1.00 12.21 90 VAL A C 1
ATOM 655 O O . VAL A 1 84 ? 17.185 34.961 30.037 1.00 13.62 90 VAL A O 1
ATOM 659 N N . LEU A 1 85 ? 16.802 32.756 30.271 1.00 11.80 91 LEU A N 1
ATOM 660 C CA . LEU A 1 85 ? 18.062 32.323 29.682 1.00 11.41 91 LEU A CA 1
ATOM 661 C C . LEU A 1 85 ? 17.816 31.999 28.234 1.00 10.21 91 LEU A C 1
ATOM 662 O O . LEU A 1 85 ? 16.977 31.192 27.906 1.00 12.54 91 LEU A O 1
ATOM 667 N N . ILE A 1 86 ? 18.591 32.619 27.356 1.00 10.98 92 ILE A N 1
ATOM 668 C CA . ILE A 1 86 ? 18.565 32.320 25.923 1.00 10.63 92 ILE A CA 1
ATOM 669 C C . ILE A 1 86 ? 19.650 31.306 25.667 1.00 11.06 92 ILE A C 1
ATOM 670 O O . ILE A 1 86 ? 20.827 31.618 25.753 1.00 12.42 92 ILE A O 1
ATOM 675 N N . LEU A 1 87 ? 19.232 30.052 25.422 1.00 11.68 93 LEU A N 1
ATOM 676 C CA . LEU A 1 87 ? 20.111 28.914 25.357 1.00 11.58 93 LEU A CA 1
ATOM 677 C C . LEU A 1 87 ? 20.150 28.397 23.936 1.00 12.02 93 LEU A C 1
ATOM 678 O O . LEU A 1 87 ? 19.204 28.540 23.149 1.00 12.23 93 LEU A O 1
ATOM 683 N N . GLU A 1 88 ? 21.234 27.719 23.613 1.00 12.98 94 GLU A N 1
ATOM 684 C CA . GLU A 1 88 ? 21.327 26.981 22.367 1.00 13.86 94 GLU A CA 1
ATOM 685 C C . GLU A 1 88 ? 20.117 26.081 22.180 1.00 13.97 94 GLU A C 1
ATOM 686 O O . GLU A 1 88 ? 19.748 25.338 23.075 1.00 16.13 94 GLU A O 1
ATOM 692 N N . LEU A 1 89 ? 19.516 26.099 20.984 1.00 14.17 95 LEU A N 1
ATOM 693 C CA . LEU A 1 89 ? 18.381 25.254 20.712 1.00 14.91 95 LEU A CA 1
ATOM 694 C C . LEU A 1 89 ? 18.912 23.881 20.346 1.00 16.52 95 LEU A C 1
ATOM 695 O O . LEU A 1 89 ? 19.788 23.756 19.515 1.00 20.72 95 LEU A O 1
ATOM 700 N N . VAL A 1 90 ? 18.341 22.868 20.982 1.00 15.73 96 VAL A N 1
ATOM 701 C CA . VAL A 1 90 ? 18.636 21.461 20.698 1.00 17.95 96 VAL A CA 1
ATOM 702 C C . VAL A 1 90 ? 17.277 20.831 20.424 1.00 18.13 96 VAL A C 1
ATOM 703 O O . VAL A 1 90 ? 16.409 20.833 21.308 1.00 25.26 96 VAL A O 1
ATOM 707 N N . SER A 1 91 ? 17.092 20.336 19.202 1.00 18.56 97 SER A N 1
ATOM 708 C CA . SER A 1 91 ? 15.742 20.043 18.678 1.00 21.60 97 SER A CA 1
ATOM 709 C C . SER A 1 91 ? 15.406 18.573 18.558 1.00 23.29 97 SER A C 1
ATOM 710 O O . SER A 1 91 ? 14.310 18.244 18.136 1.00 26.67 97 SER A O 1
ATOM 713 N N . GLY A 1 92 ? 16.322 17.684 18.930 1.00 17.99 98 GLY A N 1
ATOM 714 C CA . GLY A 1 92 ? 16.136 16.245 18.735 1.00 18.96 98 GLY A CA 1
ATOM 715 C C . GLY A 1 92 ? 15.506 15.556 19.927 1.00 17.72 98 GLY A C 1
ATOM 716 O O . GLY A 1 92 ? 15.381 14.324 19.924 1.00 20.79 98 GLY A O 1
ATOM 717 N N . GLY A 1 93 ? 15.051 16.321 20.916 1.00 18.71 99 GLY A N 1
ATOM 718 C CA . GLY A 1 93 ? 14.385 15.792 22.086 1.00 20.77 99 GLY A CA 1
ATOM 719 C C . GLY A 1 93 ? 15.341 15.228 23.133 1.00 18.16 99 GLY A C 1
ATOM 720 O O . GLY A 1 93 ? 16.551 15.166 22.962 1.00 18.82 99 GLY A O 1
ATOM 721 N N . GLU A 1 94 ? 14.779 14.775 24.227 1.00 19.04 100 GLU A N 1
ATOM 722 C CA . GLU A 1 94 ? 15.529 14.235 25.326 1.00 17.15 100 GLU A CA 1
ATOM 723 C C . GLU A 1 94 ? 16.000 12.819 25.014 1.00 17.94 100 GLU A C 1
ATOM 724 O O . GLU A 1 94 ? 15.300 12.057 24.348 1.00 19.13 100 GLU A O 1
ATOM 730 N N . LEU A 1 95 ? 17.140 12.444 25.577 1.00 16.78 101 LEU A N 1
ATOM 731 C CA . LEU A 1 95 ? 17.578 11.048 25.508 1.00 16.81 101 LEU A CA 1
ATOM 732 C C . LEU A 1 95 ? 16.482 10.141 26.120 1.00 17.99 101 LEU A C 1
ATOM 733 O O . LEU A 1 95 ? 16.249 9.009 25.655 1.00 18.54 101 LEU A O 1
ATOM 738 N N . PHE A 1 96 ? 15.804 10.642 27.157 1.00 16.45 102 PHE A N 1
ATOM 739 C CA . PHE A 1 96 ? 14.682 9.930 27.763 1.00 18.89 102 PHE A CA 1
ATOM 740 C C . PHE A 1 96 ? 13.654 9.464 26.729 1.00 19.97 102 PHE A C 1
ATOM 741 O O . PHE A 1 96 ? 13.253 8.297 26.727 1.00 20.84 102 PHE A O 1
ATOM 749 N N . ASP A 1 97 ? 13.260 10.365 25.825 1.00 21.71 103 ASP A N 1
ATOM 750 C CA . ASP A 1 97 ? 12.256 10.050 24.807 1.00 21.26 103 ASP A CA 1
ATOM 751 C C . ASP A 1 97 ? 12.823 9.146 23.727 1.00 20.88 103 ASP A C 1
ATOM 752 O O . ASP A 1 97 ? 12.150 8.237 23.220 1.00 25.15 103 ASP A O 1
ATOM 757 N N . PHE A 1 98 ? 14.081 9.348 23.381 1.00 20.51 104 PHE A N 1
ATOM 758 C CA . PHE A 1 98 ? 14.749 8.470 22.412 1.00 20.00 104 PHE A CA 1
ATOM 759 C C . PHE A 1 98 ? 14.713 7.027 22.934 1.00 20.76 104 PHE A C 1
ATOM 760 O O . PHE A 1 98 ? 14.362 6.074 22.218 1.00 21.86 104 PHE A O 1
ATOM 768 N N . LEU A 1 99 ? 15.092 6.860 24.192 1.00 20.50 105 LEU A N 1
ATOM 769 C CA . LEU A 1 99 ? 15.181 5.550 24.804 1.00 20.89 105 LEU A CA 1
ATOM 770 C C . LEU A 1 99 ? 13.804 4.915 24.911 1.00 22.20 105 LEU A C 1
ATOM 771 O O . LEU A 1 99 ? 13.635 3.669 24.791 1.00 29.19 105 LEU A O 1
ATOM 776 N N . ALA A 1 100 ? 12.808 5.757 25.158 1.00 26.51 106 ALA A N 1
ATOM 777 C CA . ALA A 1 100 ? 11.463 5.293 25.260 1.00 27.64 106 ALA A CA 1
ATOM 778 C C . ALA A 1 100 ? 11.074 4.583 23.947 1.00 25.89 106 ALA A C 1
ATOM 779 O O . ALA A 1 100 ? 10.498 3.498 23.949 1.00 27.69 106 ALA A O 1
ATOM 781 N N . GLU A 1 101 ? 11.429 5.179 22.815 1.00 22.84 107 GLU A N 1
ATOM 782 C CA . GLU A 1 101 ? 11.063 4.631 21.516 1.00 22.83 107 GLU A CA 1
ATOM 783 C C . GLU A 1 101 ? 11.871 3.380 21.153 1.00 23.16 107 GLU A C 1
ATOM 784 O O . GLU A 1 101 ? 11.381 2.457 20.483 1.00 23.23 107 GLU A O 1
ATOM 787 N N . LYS A 1 102 ? 13.130 3.380 21.557 1.00 20.93 108 LYS A N 1
ATOM 788 C CA . LYS A 1 102 ? 14.059 2.289 21.251 1.00 22.76 108 LYS A CA 1
ATOM 789 C C . LYS A 1 102 ? 13.953 1.116 22.214 1.00 19.50 108 LYS A C 1
ATOM 790 O O . LYS A 1 102 ? 14.442 0.022 21.907 1.00 19.56 108 LYS A O 1
ATOM 796 N N . GLU A 1 103 ? 13.382 1.375 23.380 1.00 18.20 109 GLU A N 1
ATOM 797 C CA . GLU A 1 103 ? 13.259 0.451 24.521 1.00 18.61 109 GLU A CA 1
ATOM 798 C C . GLU A 1 103 ? 14.555 0.173 25.275 1.00 18.89 109 GLU A C 1
ATOM 799 O O . GLU A 1 103 ? 14.619 0.328 26.502 1.00 21.75 109 GLU A O 1
ATOM 805 N N . SER A 1 104 ? 15.542 -0.328 24.567 1.00 17.74 110 SER A N 1
ATOM 806 C CA . SER A 1 104 ? 16.865 -0.540 25.115 1.00 16.16 110 SER A CA 1
ATOM 807 C C . SER A 1 104 ? 17.834 -0.478 23.960 1.00 15.98 110 SER A C 1
ATOM 808 O O . SER A 1 104 ? 17.464 -0.714 22.808 1.00 19.47 110 SER A O 1
ATOM 811 N N . LEU A 1 105 ? 19.077 -0.160 24.288 1.00 13.84 111 LEU A N 1
ATOM 812 C CA . LEU A 1 105 ? 20.129 0.032 23.290 1.00 14.84 111 LEU A CA 1
ATOM 813 C C . LEU A 1 105 ? 21.080 -1.156 23.246 1.00 14.45 111 LEU A C 1
ATOM 814 O O . LEU A 1 105 ? 21.316 -1.800 24.261 1.00 16.84 111 LEU A O 1
ATOM 819 N N . THR A 1 106 ? 21.666 -1.396 22.086 1.00 15.38 112 THR A N 1
ATOM 820 C CA . THR A 1 106 ? 22.799 -2.292 22.000 1.00 15.85 112 THR A CA 1
ATOM 821 C C . THR A 1 106 ? 23.976 -1.678 22.747 1.00 15.16 112 THR A C 1
ATOM 822 O O . THR A 1 106 ? 24.012 -0.461 23.020 1.00 15.01 112 THR A O 1
ATOM 826 N N . GLU A 1 107 ? 24.967 -2.497 23.057 1.00 16.69 113 GLU A N 1
ATOM 827 C CA . GLU A 1 107 ? 26.143 -1.999 23.735 1.00 14.92 113 GLU A CA 1
ATOM 828 C C . GLU A 1 107 ? 26.855 -0.964 22.869 1.00 15.56 113 GLU A C 1
ATOM 829 O O . GLU A 1 107 ? 27.347 0.050 23.382 1.00 16.41 113 GLU A O 1
ATOM 835 N N . ASP A 1 108 ? 26.887 -1.172 21.556 1.00 16.45 114 ASP A N 1
ATOM 836 C CA . ASP A 1 108 ? 27.491 -0.157 20.669 1.00 18.65 114 ASP A CA 1
ATOM 837 C C . ASP A 1 108 ? 26.729 1.173 20.728 1.00 15.14 114 ASP A C 1
ATOM 838 O O . ASP A 1 108 ? 27.322 2.242 20.810 1.00 16.38 114 ASP A O 1
ATOM 843 N N . GLU A 1 109 ? 25.411 1.119 20.660 1.00 14.55 115 GLU A N 1
ATOM 844 C CA . GLU A 1 109 ? 24.610 2.326 20.705 1.00 14.27 115 GLU A CA 1
ATOM 845 C C . GLU A 1 109 ? 24.807 3.034 22.059 1.00 14.14 115 GLU A C 1
ATOM 846 O O . GLU A 1 109 ? 24.962 4.247 22.127 1.00 14.32 115 GLU A O 1
ATOM 852 N N . ALA A 1 110 ? 24.849 2.270 23.139 1.00 14.07 116 ALA A N 1
ATOM 853 C CA . ALA A 1 110 ? 24.993 2.832 24.481 1.00 13.30 116 ALA A CA 1
ATOM 854 C C . ALA A 1 110 ? 26.351 3.495 24.613 1.00 12.81 116 ALA A C 1
ATOM 855 O O . ALA A 1 110 ? 26.464 4.590 25.162 1.00 13.93 116 ALA A O 1
ATOM 857 N N . THR A 1 111 ? 27.405 2.837 24.146 1.00 13.28 117 THR A N 1
ATOM 858 C CA . THR A 1 111 ? 28.744 3.396 24.272 1.00 14.25 117 THR A CA 1
ATOM 859 C C . THR A 1 111 ? 28.959 4.631 23.404 1.00 14.38 117 THR A C 1
ATOM 860 O O . THR A 1 111 ? 29.684 5.518 23.786 1.00 15.55 117 THR A O 1
ATOM 864 N N . GLN A 1 112 ? 28.285 4.733 22.265 1.00 14.07 118 GLN A N 1
ATOM 865 C CA . GLN A 1 112 ? 28.327 5.929 21.473 1.00 16.02 118 GLN A CA 1
ATOM 866 C C . GLN A 1 112 ? 27.744 7.130 22.212 1.00 14.65 118 GLN A C 1
ATOM 867 O O . GLN A 1 112 ? 28.273 8.229 22.111 1.00 15.44 118 GLN A O 1
ATOM 873 N N . PHE A 1 113 ? 26.643 6.919 22.920 1.00 13.70 119 PHE A N 1
ATOM 874 C CA . PHE A 1 113 ? 26.145 8.000 23.782 1.00 12.61 119 PHE A CA 1
ATOM 875 C C . PHE A 1 113 ? 27.074 8.260 24.944 1.00 13.06 119 PHE A C 1
ATOM 876 O O . PHE A 1 113 ? 27.337 9.415 25.289 1.00 13.18 119 PHE A O 1
ATOM 884 N N . LEU A 1 114 ? 27.530 7.201 25.612 1.00 13.05 120 LEU A N 1
ATOM 885 C CA . LEU A 1 114 ? 28.316 7.383 26.821 1.00 13.39 120 LEU A CA 1
ATOM 886 C C . LEU A 1 114 ? 29.637 8.070 26.547 1.00 13.18 120 LEU A C 1
ATOM 887 O O . LEU A 1 114 ? 30.074 8.858 27.372 1.00 14.28 120 LEU A O 1
ATOM 892 N N . LYS A 1 115 ? 30.257 7.843 25.384 1.00 13.97 121 LYS A N 1
ATOM 893 C CA . LYS A 1 115 ? 31.491 8.526 25.088 1.00 15.48 121 LYS A CA 1
ATOM 894 C C . LYS A 1 115 ? 31.260 10.046 25.142 1.00 14.60 121 LYS A C 1
ATOM 895 O O . LYS A 1 115 ? 32.062 10.799 25.671 1.00 15.02 121 LYS A O 1
ATOM 902 N N . GLN A 1 116 ? 30.116 10.502 24.618 1.00 13.08 122 GLN A N 1
ATOM 903 C CA . GLN A 1 116 ? 29.803 11.926 24.598 1.00 13.52 122 GLN A CA 1
ATOM 904 C C . GLN A 1 116 ? 29.467 12.453 25.993 1.00 12.71 122 GLN A C 1
ATOM 905 O O . GLN A 1 116 ? 29.931 13.533 26.384 1.00 12.80 122 GLN A O 1
ATOM 911 N N . ILE A 1 117 ? 28.637 11.711 26.731 1.00 11.79 123 ILE A N 1
ATOM 912 C CA . ILE A 1 117 ? 28.294 12.079 28.104 1.00 12.21 123 ILE A CA 1
ATOM 913 C C . ILE A 1 117 ? 29.552 12.152 28.957 1.00 12.51 123 ILE A C 1
ATOM 914 O O . ILE A 1 117 ? 29.777 13.120 29.687 1.00 12.41 123 ILE A O 1
ATOM 919 N N . LEU A 1 118 ? 30.404 11.149 28.850 1.00 11.85 124 LEU A N 1
ATOM 920 C CA . LEU A 1 118 ? 31.637 11.103 29.630 1.00 12.53 124 LEU A CA 1
ATOM 921 C C . LEU A 1 118 ? 32.607 12.200 29.248 1.00 13.31 124 LEU A C 1
ATOM 922 O O . LEU A 1 118 ? 33.274 12.803 30.081 1.00 13.47 124 LEU A O 1
ATOM 927 N N . ASP A 1 119 ? 32.644 12.554 27.967 1.00 13.84 125 ASP A N 1
ATOM 928 C CA . ASP A 1 119 ? 33.457 13.708 27.547 1.00 14.21 125 ASP A CA 1
ATOM 929 C C . ASP A 1 119 ? 32.985 15.014 28.137 1.00 13.74 125 ASP A C 1
ATOM 930 O O . ASP A 1 119 ? 33.789 15.785 28.639 1.00 14.69 125 ASP A O 1
ATOM 935 N N . GLY A 1 120 ? 31.674 15.227 28.128 1.00 12.99 126 GLY A N 1
ATOM 936 C CA . GLY A 1 120 ? 31.156 16.421 28.764 1.00 13.36 126 GLY A CA 1
ATOM 937 C C . GLY A 1 120 ? 31.415 16.433 30.257 1.00 12.57 126 GLY A C 1
ATOM 938 O O . GLY A 1 120 ? 31.784 17.473 30.811 1.00 13.24 126 GLY A O 1
ATOM 939 N N . VAL A 1 121 ? 31.210 15.295 30.930 1.00 12.54 127 VAL A N 1
ATOM 940 C CA . VAL A 1 121 ? 31.435 15.238 32.348 1.00 12.03 127 VAL A CA 1
ATOM 941 C C . VAL A 1 121 ? 32.936 15.389 32.687 1.00 13.07 127 VAL A C 1
ATOM 942 O O . VAL A 1 121 ? 33.288 16.011 33.677 1.00 14.26 127 VAL A O 1
ATOM 946 N N . HIS A 1 122 ? 33.807 14.862 31.843 1.00 13.09 128 HIS A N 1
ATOM 947 C CA . HIS A 1 122 ? 35.254 15.033 32.034 1.00 13.54 128 HIS A CA 1
ATOM 948 C C . HIS A 1 122 ? 35.603 16.511 32.018 1.00 14.99 128 HIS A C 1
ATOM 949 O O . HIS A 1 122 ? 36.359 16.983 32.869 1.00 15.66 128 HIS A O 1
ATOM 956 N N . TYR A 1 123 ? 35.032 17.250 31.076 1.00 15.03 129 TYR A N 1
ATOM 957 C CA . TYR A 1 123 ? 35.234 18.680 31.022 1.00 15.54 129 TYR A CA 1
ATOM 958 C C . TYR A 1 123 ? 34.771 19.368 32.308 1.00 15.58 129 TYR A C 1
ATOM 959 O O . TYR A 1 123 ? 35.480 20.173 32.919 1.00 17.10 129 TYR A O 1
ATOM 968 N N . LEU A 1 124 ? 33.574 19.062 32.761 1.00 14.18 130 LEU A N 1
ATOM 969 C CA . LEU A 1 124 ? 33.092 19.625 34.024 1.00 15.75 130 LEU A CA 1
ATOM 970 C C . LEU A 1 124 ? 33.991 19.278 35.197 1.00 13.77 130 LEU A C 1
ATOM 971 O O . LEU A 1 124 ? 34.363 20.140 35.974 1.00 15.69 130 LEU A O 1
ATOM 976 N N . HIS A 1 125 ? 34.346 18.010 35.329 1.00 14.53 131 HIS A N 1
ATOM 977 C CA . HIS A 1 125 ? 35.108 17.529 36.474 1.00 14.35 131 HIS A CA 1
ATOM 978 C C . HIS A 1 125 ? 36.519 18.101 36.492 1.00 15.76 131 HIS A C 1
ATOM 979 O O . HIS A 1 125 ? 37.062 18.357 37.550 1.00 17.16 131 HIS A O 1
ATOM 986 N N . SER A 1 126 ? 37.055 18.369 35.309 1.00 15.63 132 SER A N 1
ATOM 987 C CA . SER A 1 126 ? 38.374 19.015 35.199 1.00 16.19 132 SER A CA 1
ATOM 988 C C . SER A 1 126 ? 38.366 20.379 35.849 1.00 17.65 132 SER A C 1
ATOM 989 O O . SER A 1 126 ? 39.393 20.806 36.338 1.00 18.69 132 SER A O 1
ATOM 993 N N . LYS A 1 127 ? 37.223 21.073 35.808 1.00 18.31 133 LYS A N 1
ATOM 994 C CA . LYS A 1 127 ? 36.990 22.352 36.485 1.00 20.62 133 LYS A CA 1
ATOM 995 C C . LYS A 1 127 ? 36.422 22.228 37.903 1.00 19.68 133 LYS A C 1
ATOM 996 O O . LYS A 1 127 ? 36.118 23.231 38.552 1.00 24.67 133 LYS A O 1
ATOM 1002 N N . ARG A 1 128 ? 36.291 20.999 38.372 1.00 19.21 134 ARG A N 1
ATOM 1003 C CA . ARG A 1 128 ? 35.729 20.643 39.678 1.00 19.67 134 ARG A CA 1
ATOM 1004 C C . ARG A 1 128 ? 34.261 21.014 39.759 1.00 19.66 134 ARG A C 1
ATOM 1005 O O . ARG A 1 128 ? 33.776 21.322 40.840 1.00 21.93 134 ARG A O 1
ATOM 1013 N N . ILE A 1 129 ? 33.559 20.961 38.624 1.00 17.92 135 ILE A N 1
ATOM 1014 C CA . ILE A 1 129 ? 32.129 21.200 38.623 1.00 17.28 135 ILE A CA 1
ATOM 1015 C C . ILE A 1 129 ? 31.408 19.847 38.618 1.00 16.01 135 ILE A C 1
ATOM 1016 O O . ILE A 1 129 ? 31.609 19.027 37.708 1.00 16.10 135 ILE A O 1
ATOM 1021 N N . ALA A 1 130 ? 30.545 19.658 39.626 1.00 15.86 136 ALA A N 1
ATOM 1022 C CA . ALA A 1 130 ? 29.603 18.534 39.675 1.00 15.04 136 ALA A CA 1
ATOM 1023 C C . ALA A 1 130 ? 28.267 18.971 39.126 1.00 13.98 136 ALA A C 1
ATOM 1024 O O . ALA A 1 130 ? 27.754 20.020 39.473 1.00 17.01 136 ALA A O 1
ATOM 1026 N N . HIS A 1 131 ? 27.698 18.183 38.225 1.00 13.24 137 HIS A N 1
ATOM 1027 C CA . HIS A 1 131 ? 26.386 18.501 37.682 1.00 12.78 137 HIS A CA 1
ATOM 1028 C C . HIS A 1 131 ? 25.251 18.260 38.660 1.00 13.79 137 HIS A C 1
ATOM 1029 O O . HIS A 1 131 ? 24.352 19.074 38.812 1.00 14.31 137 HIS A O 1
ATOM 1036 N N . PHE A 1 132 ? 25.316 17.117 39.318 1.00 13.43 138 PHE A N 1
ATOM 1037 C CA . PHE A 1 132 ? 24.379 16.713 40.363 1.00 14.23 138 PHE A CA 1
ATOM 1038 C C . PHE A 1 132 ? 22.965 16.352 39.898 1.00 14.47 138 PHE A C 1
ATOM 1039 O O . PHE A 1 132 ? 22.177 15.914 40.732 1.00 17.89 138 PHE A O 1
ATOM 1047 N N . ASP A 1 133 ? 22.691 16.398 38.596 1.00 13.00 139 ASP A N 1
ATOM 1048 C CA . ASP A 1 133 ? 21.359 15.964 38.135 1.00 15.53 139 ASP A CA 1
ATOM 1049 C C . ASP A 1 133 ? 21.459 15.291 36.776 1.00 13.46 139 ASP A C 1
ATOM 1050 O O . ASP A 1 133 ? 20.637 15.526 35.894 1.00 14.61 139 ASP A O 1
ATOM 1055 N N . LEU A 1 134 ? 22.449 14.427 36.618 1.00 12.33 140 LEU A N 1
ATOM 1056 C CA . LEU A 1 134 ? 22.576 13.713 35.376 1.00 12.66 140 LEU A CA 1
ATOM 1057 C C . LEU A 1 134 ? 21.498 12.632 35.289 1.00 13.37 140 LEU A C 1
ATOM 1058 O O . LEU A 1 134 ? 21.346 11.815 36.210 1.00 14.24 140 LEU A O 1
ATOM 1063 N N . LYS A 1 135 ? 20.791 12.590 34.178 1.00 12.88 141 LYS A N 1
ATOM 1064 C CA . LYS A 1 135 ? 19.734 11.632 33.908 1.00 13.29 141 LYS A CA 1
ATOM 1065 C C . LYS A 1 135 ? 19.340 11.822 32.451 1.00 12.67 141 LYS A C 1
ATOM 1066 O O . LYS A 1 135 ? 19.631 12.869 31.868 1.00 13.54 141 LYS A O 1
ATOM 1072 N N . PRO A 1 136 ? 18.629 10.843 31.846 1.00 13.74 142 PRO A N 1
ATOM 1073 C CA . PRO A 1 136 ? 18.280 10.964 30.438 1.00 14.46 142 PRO A CA 1
ATOM 1074 C C . PRO A 1 136 ? 17.409 12.181 30.060 1.00 13.82 142 PRO A C 1
ATOM 1075 O O . PRO A 1 136 ? 17.481 12.638 28.940 1.00 14.83 142 PRO A O 1
ATOM 1079 N N . GLU A 1 137 ? 16.598 12.666 30.991 1.00 14.40 143 GLU A N 1
ATOM 1080 C CA . GLU A 1 137 ? 15.796 13.842 30.732 1.00 14.63 143 GLU A CA 1
ATOM 1081 C C . GLU A 1 137 ? 16.646 15.129 30.591 1.00 14.46 143 GLU A C 1
ATOM 1082 O O . GLU A 1 137 ? 16.172 16.124 29.996 1.00 16.74 143 GLU A O 1
ATOM 1088 N N . ASN A 1 138 ? 17.876 15.105 31.136 1.00 12.97 144 ASN A N 1
ATOM 1089 C CA . ASN A 1 138 ? 18.791 16.263 31.078 1.00 13.78 144 ASN A CA 1
ATOM 1090 C C . ASN A 1 138 ? 19.892 16.104 30.046 1.00 12.59 144 ASN A C 1
ATOM 1091 O O . ASN A 1 138 ? 20.939 16.754 30.139 1.00 13.60 144 ASN A O 1
ATOM 1096 N N . ILE A 1 139 ? 19.652 15.253 29.038 1.00 13.38 145 ILE A N 1
ATOM 1097 C CA . ILE A 1 139 ? 20.574 15.014 27.950 1.00 14.85 145 ILE A CA 1
ATOM 1098 C C . ILE A 1 139 ? 19.716 15.182 26.725 1.00 14.27 145 ILE A C 1
ATOM 1099 O O . ILE A 1 139 ? 18.730 14.487 26.565 1.00 17.88 145 ILE A O 1
ATOM 1104 N N . MET A 1 140 ? 20.053 16.148 25.870 1.00 15.02 146 MET A N 1
ATOM 1105 C CA . MET A 1 140 ? 19.276 16.452 24.664 1.00 14.98 146 MET A CA 1
ATOM 1106 C C . MET A 1 140 ? 20.014 15.990 23.419 1.00 14.82 146 MET A C 1
ATOM 1107 O O . MET A 1 140 ? 21.227 16.080 23.359 1.00 15.77 146 MET A O 1
ATOM 1112 N N . LEU A 1 141 ? 19.261 15.518 22.431 1.00 15.82 147 LEU A N 1
ATOM 1113 C CA . LEU A 1 141 ? 19.813 15.078 21.157 1.00 16.23 147 LEU A CA 1
ATOM 1114 C C . LEU A 1 141 ? 19.741 16.186 20.110 1.00 16.74 147 LEU A C 1
ATOM 1115 O O . LEU A 1 141 ? 18.742 16.891 20.027 1.00 18.72 147 LEU A O 1
ATOM 1120 N N . LEU A 1 142 ? 20.798 16.344 19.326 1.00 18.29 148 LEU A N 1
ATOM 1121 C CA . LEU A 1 142 ? 20.784 17.313 18.215 1.00 20.31 148 LEU A CA 1
ATOM 1122 C C . LEU A 1 142 ? 19.874 16.871 17.072 1.00 22.74 148 LEU A C 1
ATOM 1123 O O . LEU A 1 142 ? 19.176 17.689 16.464 1.00 30.99 148 LEU A O 1
ATOM 1128 N N . ASP A 1 143 ? 19.914 15.585 16.762 1.00 22.06 149 ASP A N 1
ATOM 1129 C CA . ASP A 1 143 ? 19.022 15.008 15.748 1.00 28.45 149 ASP A CA 1
ATOM 1130 C C . ASP A 1 143 ? 18.729 13.567 16.137 1.00 22.32 149 ASP A C 1
ATOM 1131 O O . ASP A 1 143 ? 19.648 12.782 16.268 1.00 30.19 149 ASP A O 1
ATOM 1136 N N . LYS A 1 144 ? 17.455 13.219 16.302 1.00 28.51 150 LYS A N 1
ATOM 1137 C CA . LYS A 1 144 ? 17.087 11.831 16.640 1.00 29.63 150 LYS A CA 1
ATOM 1138 C C . LYS A 1 144 ? 17.037 10.801 15.479 1.00 32.59 150 LYS A C 1
ATOM 1139 O O . LYS A 1 144 ? 16.990 9.603 15.762 1.00 40.69 150 LYS A O 1
ATOM 1144 N N . ASN A 1 145 ? 17.074 11.232 14.209 1.00 32.06 151 ASN A N 1
ATOM 1145 C CA . ASN A 1 145 ? 16.895 10.300 13.074 1.00 29.47 151 ASN A CA 1
ATOM 1146 C C . ASN A 1 145 ? 18.185 9.793 12.395 1.00 32.85 151 ASN A C 1
ATOM 1147 O O . ASN A 1 145 ? 18.232 9.637 11.164 1.00 34.85 151 ASN A O 1
ATOM 1152 N N . VAL A 1 146 ? 19.200 9.498 13.208 1.00 25.35 152 VAL A N 1
ATOM 1153 C CA . VAL A 1 146 ? 20.498 9.041 12.733 1.00 22.40 152 VAL A CA 1
ATOM 1154 C C . VAL A 1 146 ? 20.997 7.920 13.619 1.00 21.65 152 VAL A C 1
ATOM 1155 O O . VAL A 1 146 ? 20.499 7.777 14.748 1.00 24.75 152 VAL A O 1
ATOM 1159 N N . PRO A 1 147 ? 21.959 7.121 13.131 1.00 22.13 153 PRO A N 1
ATOM 1160 C CA . PRO A 1 147 ? 22.465 6.016 13.979 1.00 25.63 153 PRO A CA 1
ATOM 1161 C C . PRO A 1 147 ? 23.232 6.355 15.248 1.00 29.80 153 PRO A C 1
ATOM 1162 O O . PRO A 1 147 ? 23.186 5.553 16.170 1.00 31.98 153 PRO A O 1
ATOM 1166 N N . ASN A 1 148 ? 23.929 7.490 15.239 1.00 24.75 154 ASN A N 1
ATOM 1167 C CA . ASN A 1 148 ? 24.907 7.913 16.260 1.00 23.76 154 ASN A CA 1
ATOM 1168 C C . ASN A 1 148 ? 24.631 9.371 16.693 1.00 20.49 154 ASN A C 1
ATOM 1169 O O . ASN A 1 148 ? 25.422 10.255 16.400 1.00 24.88 154 ASN A O 1
ATOM 1174 N N . PRO A 1 149 ? 23.450 9.656 17.294 1.00 22.16 155 PRO A N 1
ATOM 1175 C CA . PRO A 1 149 ? 23.081 11.045 17.540 1.00 20.74 155 PRO A CA 1
ATOM 1176 C C . PRO A 1 149 ? 24.003 11.755 18.498 1.00 18.45 155 PRO A C 1
ATOM 1177 O O . PRO A 1 149 ? 24.475 11.184 19.469 1.00 18.24 155 PRO A O 1
ATOM 1181 N N . ARG A 1 150 ? 24.217 13.027 18.228 1.00 18.80 156 ARG A N 1
ATOM 1182 C CA . ARG A 1 150 ? 24.979 13.895 19.083 1.00 17.66 156 ARG A CA 1
ATOM 1183 C C . ARG A 1 150 ? 24.112 14.377 20.228 1.00 16.11 156 ARG A C 1
ATOM 1184 O O . ARG A 1 150 ? 22.915 14.595 20.039 1.00 17.39 156 ARG A O 1
ATOM 1197 N N . ILE A 1 151 ? 24.740 14.579 21.387 1.00 14.74 157 ILE A N 1
ATOM 1198 C CA . ILE A 1 151 ? 24.046 15.020 22.585 1.00 14.57 157 ILE A CA 1
ATOM 1199 C C . ILE A 1 151 ? 24.694 16.238 23.234 1.00 14.77 157 ILE A C 1
ATOM 1200 O O . ILE A 1 151 ? 25.891 16.532 23.038 1.00 15.81 157 ILE A O 1
ATOM 1205 N N . LYS A 1 152 ? 23.886 16.904 24.041 1.00 13.57 158 LYS A N 1
ATOM 1206 C CA . LYS A 1 152 ? 24.293 18.002 24.903 1.00 14.07 158 LYS A CA 1
ATOM 1207 C C . LYS A 1 152 ? 23.657 17.859 26.274 1.00 14.63 158 LYS A C 1
ATOM 1208 O O . LYS A 1 152 ? 22.474 17.579 26.381 1.00 14.91 158 LYS A O 1
ATOM 1214 N N . LEU A 1 153 ? 24.462 18.043 27.313 1.00 12.80 159 LEU A N 1
ATOM 1215 C CA . LEU A 1 153 ? 23.985 18.143 28.658 1.00 13.33 159 LEU A CA 1
ATOM 1216 C C . LEU A 1 153 ? 23.310 19.486 28.903 1.00 13.31 159 LEU A C 1
ATOM 1217 O O . LEU A 1 153 ? 23.791 20.532 28.435 1.00 13.50 159 LEU A O 1
ATOM 1222 N N . ILE A 1 154 ? 22.223 19.436 29.662 1.00 13.32 160 ILE A N 1
ATOM 1223 C CA . ILE A 1 154 ? 21.445 20.602 30.024 1.00 14.09 160 ILE A CA 1
ATOM 1224 C C . ILE A 1 154 ? 21.121 20.592 31.501 1.00 14.48 160 ILE A C 1
ATOM 1225 O O . ILE A 1 154 ? 21.454 19.645 32.243 1.00 14.87 160 ILE A O 1
ATOM 1230 N N . ASP A 1 155 ? 20.481 21.679 31.937 1.00 15.37 161 ASP A N 1
ATOM 1231 C CA . ASP A 1 155 ? 19.899 21.820 33.254 1.00 18.21 161 ASP A CA 1
ATOM 1232 C C . ASP A 1 155 ? 20.921 21.743 34.364 1.00 17.67 161 ASP A C 1
ATOM 1233 O O . ASP A 1 155 ? 21.037 20.766 35.104 1.00 19.10 161 ASP A O 1
ATOM 1238 N N . PHE A 1 156 ? 21.622 22.863 34.481 1.00 16.44 162 PHE A N 1
ATOM 1239 C CA . PHE A 1 156 ? 22.689 23.105 35.425 1.00 15.82 162 PHE A CA 1
ATOM 1240 C C . PHE A 1 156 ? 22.207 23.757 36.687 1.00 19.97 162 PHE A C 1
ATOM 1241 O O . PHE A 1 156 ? 23.019 24.257 37.442 1.00 19.13 162 PHE A O 1
ATOM 1249 N N . GLY A 1 157 ? 20.898 23.642 36.955 1.00 19.51 163 GLY A N 1
ATOM 1250 C CA . GLY A 1 157 ? 20.292 24.323 38.096 1.00 23.67 163 GLY A CA 1
ATOM 1251 C C . GLY A 1 157 ? 20.723 23.843 39.463 1.00 20.41 163 GLY A C 1
ATOM 1252 O O . GLY A 1 157 ? 20.594 24.574 40.423 1.00 28.41 163 GLY A O 1
ATOM 1253 N N . ILE A 1 158 ? 21.292 22.637 39.595 1.00 19.20 164 ILE A N 1
ATOM 1254 C CA . ILE A 1 158 ? 21.898 22.256 40.877 1.00 20.65 164 ILE A CA 1
ATOM 1255 C C . ILE A 1 158 ? 23.393 21.941 40.775 1.00 18.28 164 ILE A C 1
ATOM 1256 O O . ILE A 1 158 ? 23.986 21.378 41.682 1.00 20.34 164 ILE A O 1
ATOM 1261 N N . ALA A 1 159 ? 24.007 22.312 39.650 1.00 16.16 165 ALA A N 1
ATOM 1262 C CA . ALA A 1 159 ? 25.449 22.157 39.500 1.00 15.91 165 ALA A CA 1
ATOM 1263 C C . ALA A 1 159 ? 26.205 23.033 40.482 1.00 18.28 165 ALA A C 1
ATOM 1264 O O . ALA A 1 159 ? 25.770 24.127 40.806 1.00 19.12 165 ALA A O 1
ATOM 1266 N N . HIS A 1 160 ? 27.308 22.514 41.014 1.00 18.72 166 HIS A N 1
ATOM 1267 C CA . HIS A 1 160 ? 28.124 23.224 41.993 1.00 18.85 166 HIS A CA 1
ATOM 1268 C C . HIS A 1 160 ? 29.608 22.954 41.777 1.00 19.03 166 HIS A C 1
ATOM 1269 O O . HIS A 1 160 ? 30.015 21.831 41.443 1.00 22.08 166 HIS A O 1
ATOM 1276 N N . LYS A 1 161 ? 30.420 23.964 42.040 1.00 23.54 167 LYS A N 1
ATOM 1277 C CA . LYS A 1 161 ? 31.858 23.726 42.144 1.00 20.89 167 LYS A CA 1
ATOM 1278 C C . LYS A 1 161 ? 32.188 23.062 43.488 1.00 26.35 167 LYS A C 1
ATOM 1279 O O . LYS A 1 161 ? 31.660 23.464 44.538 1.00 31.05 167 LYS A O 1
ATOM 1282 N N . ILE A 1 162 ? 33.044 22.047 43.447 1.00 22.23 168 ILE A N 1
ATOM 1283 C CA . ILE A 1 162 ? 33.465 21.250 44.601 1.00 23.87 168 ILE A CA 1
ATOM 1284 C C . ILE A 1 162 ? 34.820 21.805 45.046 1.00 26.62 168 ILE A C 1
ATOM 1285 O O . ILE A 1 162 ? 35.815 21.698 44.327 1.00 30.46 168 ILE A O 1
ATOM 1290 N N . GLU A 1 163 ? 34.868 22.376 46.236 1.00 35.53 169 GLU A N 1
ATOM 1291 C CA . GLU A 1 163 ? 36.082 23.074 46.668 1.00 39.32 169 GLU A CA 1
ATOM 1292 C C . GLU A 1 163 ? 36.745 22.405 47.864 1.00 44.98 169 GLU A C 1
ATOM 1293 O O . GLU A 1 163 ? 36.076 21.985 48.808 1.00 40.03 169 GLU A O 1
ATOM 1295 N N . PHE A 1 172 ? 19.860 17.741 46.577 1.00 39.88 178 PHE A N 1
ATOM 1296 C CA . PHE A 1 172 ? 19.143 16.525 46.193 1.00 41.48 178 PHE A CA 1
ATOM 1297 C C . PHE A 1 172 ? 18.535 16.607 44.785 1.00 39.74 178 PHE A C 1
ATOM 1298 O O . PHE A 1 172 ? 17.638 17.411 44.527 1.00 44.47 178 PHE A O 1
ATOM 1300 N N . GLY A 1 173 ? 19.037 15.784 43.877 1.00 34.47 179 GLY A N 1
ATOM 1301 C CA . GLY A 1 173 ? 18.473 15.674 42.560 1.00 24.30 179 GLY A CA 1
ATOM 1302 C C . GLY A 1 173 ? 17.265 14.724 42.514 1.00 29.61 179 GLY A C 1
ATOM 1303 O O . GLY A 1 173 ? 16.374 14.725 43.379 1.00 37.95 179 GLY A O 1
ATOM 1304 N N . THR A 1 174 ? 17.238 13.891 41.500 1.00 22.23 180 THR A N 1
ATOM 1305 C CA . THR A 1 174 ? 16.092 13.064 41.148 1.00 20.42 180 THR A CA 1
ATOM 1306 C C . THR A 1 174 ? 16.221 11.686 41.804 1.00 19.10 180 THR A C 1
ATOM 1307 O O . THR A 1 174 ? 17.249 11.035 41.643 1.00 17.83 180 THR A O 1
ATOM 1311 N N . PRO A 1 175 ? 15.213 11.250 42.594 1.00 18.66 181 PRO A N 1
ATOM 1312 C CA . PRO A 1 175 ? 15.374 10.022 43.409 1.00 17.55 181 PRO A CA 1
ATOM 1313 C C . PRO A 1 175 ? 16.048 8.835 42.738 1.00 16.64 181 PRO A C 1
ATOM 1314 O O . PRO A 1 175 ? 16.940 8.239 43.332 1.00 16.52 181 PRO A O 1
ATOM 1318 N N . GLU A 1 176 ? 15.641 8.458 41.526 1.00 15.05 182 GLU A N 1
ATOM 1319 C CA . GLU A 1 176 ? 16.192 7.267 40.903 1.00 13.91 182 GLU A CA 1
ATOM 1320 C C . GLU A 1 176 ? 17.681 7.331 40.609 1.00 12.83 182 GLU A C 1
ATOM 1321 O O . GLU A 1 176 ? 18.292 6.288 40.366 1.00 12.92 182 GLU A O 1
ATOM 1327 N N . PHE A 1 177 ? 18.231 8.542 40.528 1.00 12.82 183 PHE A N 1
ATOM 1328 C CA . PHE A 1 177 ? 19.612 8.805 40.095 1.00 12.63 183 PHE A CA 1
ATOM 1329 C C . PHE A 1 177 ? 20.558 9.288 41.184 1.00 12.70 183 PHE A C 1
ATOM 1330 O O . PHE A 1 177 ? 21.776 9.360 40.905 1.00 15.28 183 PHE A O 1
ATOM 1338 N N . VAL A 1 178 ? 20.069 9.571 42.383 1.00 12.83 184 VAL A N 1
ATOM 1339 C CA . VAL A 1 178 ? 20.931 10.066 43.448 1.00 13.81 184 VAL A CA 1
ATOM 1340 C C . VAL A 1 178 ? 21.786 8.981 44.047 1.00 12.30 184 VAL A C 1
ATOM 1341 O O . VAL A 1 178 ? 21.362 7.877 44.204 1.00 12.33 184 V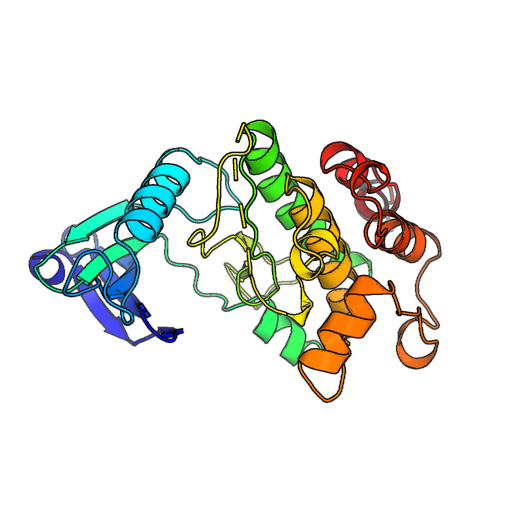AL A O 1
ATOM 1345 N N . ALA A 1 179 ? 23.040 9.359 44.352 1.00 12.75 185 ALA A N 1
ATOM 1346 C CA . ALA A 1 179 ? 23.968 8.469 44.971 1.00 13.46 185 ALA A CA 1
ATOM 1347 C C . ALA A 1 179 ? 23.664 8.241 46.464 1.00 13.48 185 ALA A C 1
ATOM 1348 O O . ALA A 1 179 ? 22.976 9.061 47.117 1.00 14.19 185 ALA A O 1
ATOM 1350 N N . PRO A 1 180 ? 24.172 7.140 47.035 1.00 13.74 186 PRO A N 1
ATOM 1351 C CA . PRO A 1 180 ? 23.961 6.900 48.468 1.00 14.83 186 PRO A CA 1
ATOM 1352 C C . PRO A 1 180 ? 24.346 8.043 49.390 1.00 15.90 186 PRO A C 1
ATOM 1353 O O . PRO A 1 180 ? 23.658 8.295 50.385 1.00 16.55 186 PRO A O 1
ATOM 1357 N N . GLU A 1 181 ? 25.425 8.765 49.072 1.00 15.00 187 GLU A N 1
ATOM 1358 C CA . GLU A 1 181 ? 25.850 9.891 49.916 1.00 16.11 187 GLU A CA 1
ATOM 1359 C C . GLU A 1 181 ? 24.831 11.017 49.944 1.00 17.73 187 GLU A C 1
ATOM 1360 O O . GLU A 1 181 ? 24.741 11.731 50.931 1.00 18.44 187 GLU A O 1
ATOM 1366 N N . ILE A 1 182 ? 24.099 11.204 48.852 1.00 16.67 188 ILE A N 1
ATOM 1367 C CA . ILE A 1 182 ? 22.984 12.120 48.863 1.00 17.96 188 ILE A CA 1
ATOM 1368 C C . ILE A 1 182 ? 21.851 11.618 49.759 1.00 18.59 188 ILE A C 1
ATOM 1369 O O . ILE A 1 182 ? 21.313 12.372 50.562 1.00 22.27 188 ILE A O 1
ATOM 1374 N N . VAL A 1 183 ? 21.509 10.345 49.658 1.00 18.05 189 VAL A N 1
ATOM 1375 C CA . VAL A 1 183 ? 20.447 9.750 50.458 1.00 19.30 189 VAL A CA 1
ATOM 1376 C C . VAL A 1 183 ? 20.780 9.816 51.960 1.00 22.27 189 VAL A C 1
ATOM 1377 O O . VAL A 1 183 ? 19.885 10.026 52.787 1.00 22.34 189 VAL A O 1
ATOM 1381 N N . ASN A 1 184 ? 22.063 9.659 52.291 1.00 21.20 190 ASN A N 1
ATOM 1382 C CA . ASN A 1 184 ? 22.495 9.543 53.684 1.00 20.76 190 ASN A CA 1
ATOM 1383 C C . ASN A 1 184 ? 23.140 10.788 54.248 1.00 22.46 190 ASN A C 1
ATOM 1384 O O . ASN A 1 184 ? 23.689 10.761 55.350 1.00 25.24 190 ASN A O 1
ATOM 1389 N N . TYR A 1 185 ? 23.004 11.894 53.528 1.00 23.83 191 TYR A N 1
ATOM 1390 C CA . TYR A 1 185 ? 23.459 13.219 53.984 1.00 23.50 191 TYR A CA 1
ATOM 1391 C C . TYR A 1 185 ? 24.944 13.214 54.358 1.00 27.75 191 TYR A C 1
ATOM 1392 O O . TYR A 1 185 ? 25.356 13.758 55.364 1.00 28.25 191 TYR A O 1
ATOM 1401 N N . GLU A 1 186 ? 25.744 12.602 53.504 1.00 23.71 192 GLU A N 1
ATOM 1402 C CA . GLU A 1 186 ? 27.161 12.522 53.643 1.00 20.76 192 GLU A CA 1
ATOM 1403 C C . GLU A 1 186 ? 27.857 13.486 52.682 1.00 24.63 192 GLU A C 1
ATOM 1404 O O . GLU A 1 186 ? 27.232 14.069 51.797 1.00 23.14 192 GLU A O 1
ATOM 1410 N N . PRO A 1 187 ? 29.153 13.719 52.894 1.00 25.27 193 PRO A N 1
ATOM 1411 C CA . PRO A 1 187 ? 29.870 14.675 52.034 1.00 25.75 193 PRO A CA 1
ATOM 1412 C C . PRO A 1 187 ? 29.755 14.362 50.558 1.00 19.34 193 PRO A C 1
ATOM 1413 O O . PRO A 1 187 ? 29.893 13.204 50.155 1.00 23.16 193 PRO A O 1
ATOM 1417 N N . LEU A 1 188 ? 29.527 15.406 49.773 1.00 20.87 194 LEU A N 1
ATOM 1418 C CA . LEU A 1 188 ? 29.358 15.281 48.337 1.00 18.50 194 LEU A CA 1
ATOM 1419 C C . LEU A 1 188 ? 30.566 15.779 47.560 1.00 18.50 194 LEU A C 1
ATOM 1420 O O . LEU A 1 188 ? 31.270 16.703 47.945 1.00 24.73 194 LEU A O 1
ATOM 1425 N N . GLY A 1 189 ? 30.739 15.190 46.403 1.00 16.51 195 GLY A N 1
ATOM 1426 C CA . GLY A 1 189 ? 31.800 15.553 45.502 1.00 16.30 195 GLY A CA 1
ATOM 1427 C C . GLY A 1 189 ? 31.451 15.190 44.062 1.00 14.56 195 GLY A C 1
ATOM 1428 O O . GLY A 1 189 ? 30.300 14.912 43.743 1.00 16.44 195 GLY A O 1
ATOM 1429 N N . LEU A 1 190 ? 32.469 15.046 43.227 1.00 13.78 196 LEU A N 1
ATOM 1430 C CA . LEU A 1 190 ? 32.345 14.687 41.829 1.00 13.27 196 LEU A CA 1
ATOM 1431 C C . LEU A 1 190 ? 31.839 13.239 41.696 1.00 12.71 196 LEU A C 1
ATOM 1432 O O . LEU A 1 190 ? 31.295 12.855 40.635 1.00 13.34 196 LEU A O 1
ATOM 1437 N N . GLU A 1 191 ? 32.034 12.428 42.727 1.00 12.54 197 GLU A N 1
ATOM 1438 C CA . GLU A 1 191 ? 31.688 11.034 42.652 1.00 11.67 197 GLU A CA 1
ATOM 1439 C C . GLU A 1 191 ? 30.187 10.783 42.461 1.00 11.81 197 GLU A C 1
ATOM 1440 O O . GLU A 1 191 ? 29.828 9.767 41.893 1.00 11.62 197 GLU A O 1
ATOM 1446 N N . ALA A 1 192 ? 29.332 11.679 42.961 1.00 11.84 198 ALA A N 1
ATOM 1447 C CA . ALA A 1 192 ? 27.918 11.506 42.774 1.00 11.68 198 ALA A CA 1
ATOM 1448 C C . ALA A 1 192 ? 27.526 11.430 41.316 1.00 11.71 198 ALA A C 1
ATOM 1449 O O . ALA A 1 192 ? 26.643 10.672 40.940 1.00 12.03 198 ALA A O 1
ATOM 1451 N N . ASP A 1 193 ? 28.169 12.243 40.489 1.00 11.53 199 ASP A N 1
ATOM 1452 C CA . ASP A 1 193 ? 27.938 12.214 39.069 1.00 11.76 199 ASP A CA 1
ATOM 1453 C C . ASP A 1 193 ? 28.303 10.855 38.454 1.00 10.88 199 ASP A C 1
ATOM 1454 O O . ASP A 1 193 ? 27.643 10.381 37.551 1.00 11.42 199 ASP A O 1
ATOM 1459 N N . MET A 1 194 ? 29.381 10.251 38.961 1.00 11.05 200 MET A N 1
ATOM 1460 C CA . MET A 1 194 ? 29.805 8.949 38.492 1.00 10.81 200 MET A CA 1
ATOM 1461 C C . MET A 1 194 ? 28.783 7.850 38.802 1.00 10.71 200 MET A C 1
ATOM 1462 O O . MET A 1 194 ? 28.517 7.004 37.940 1.00 11.64 200 MET A O 1
ATOM 1467 N N . TRP A 1 195 ? 28.198 7.897 39.975 1.00 10.73 201 TRP A N 1
ATOM 1468 C CA . TRP A 1 195 ? 27.103 7.022 40.310 1.00 11.13 201 TRP A CA 1
ATOM 1469 C C . TRP A 1 195 ? 25.966 7.205 39.325 1.00 10.92 201 TRP A C 1
ATOM 1470 O O . TRP A 1 195 ? 25.438 6.225 38.777 1.00 11.17 201 TRP A O 1
ATOM 1481 N N . SER A 1 196 ? 25.569 8.445 39.082 1.00 10.95 202 SER A N 1
ATOM 1482 C CA . SER A 1 196 ? 24.463 8.713 38.174 1.00 11.14 202 SER A CA 1
ATOM 1483 C C . SER A 1 196 ? 24.741 8.174 36.761 1.00 10.52 202 SER A C 1
ATOM 1484 O O . SER A 1 196 ? 23.821 7.671 36.107 1.00 11.26 202 SER A O 1
ATOM 1487 N N . ILE A 1 197 ? 25.999 8.249 36.320 1.00 11.12 203 ILE A N 1
ATOM 1488 C CA . ILE A 1 197 ? 26.390 7.664 35.054 1.00 10.93 203 ILE A CA 1
ATOM 1489 C C . ILE A 1 197 ? 26.184 6.163 35.048 1.00 10.57 203 ILE A C 1
ATOM 1490 O O . ILE A 1 197 ? 25.785 5.597 34.057 1.00 11.34 203 ILE A O 1
ATOM 1495 N N . GLY A 1 198 ? 26.503 5.502 36.149 1.00 10.91 204 GLY A N 1
ATOM 1496 C CA . GLY A 1 198 ? 26.205 4.080 36.275 1.00 11.41 204 GLY A CA 1
ATOM 1497 C C . GLY A 1 198 ? 24.709 3.768 36.138 1.00 10.50 204 GLY A C 1
ATOM 1498 O O . GLY A 1 198 ? 24.319 2.803 35.488 1.00 10.95 204 GLY A O 1
ATOM 1499 N N . VAL A 1 199 ? 23.866 4.564 36.771 1.00 10.98 205 VAL A N 1
ATOM 1500 C CA . VAL A 1 199 ? 22.408 4.422 36.659 1.00 11.38 205 VAL A CA 1
ATOM 1501 C C . VAL A 1 199 ? 21.962 4.592 35.205 1.00 10.91 205 VAL A C 1
ATOM 1502 O O . VAL A 1 199 ? 21.213 3.790 34.658 1.00 11.04 205 VAL A O 1
ATOM 1506 N N . ILE A 1 200 ? 22.451 5.655 34.569 1.00 10.38 206 ILE A N 1
ATOM 1507 C CA . ILE A 1 200 ? 22.128 5.913 33.162 1.00 10.36 206 ILE A CA 1
ATOM 1508 C C . ILE A 1 200 ? 22.519 4.713 32.312 1.00 11.03 206 ILE A C 1
ATOM 1509 O O . ILE A 1 200 ? 21.760 4.299 31.457 1.00 11.53 206 ILE A O 1
ATOM 1514 N N . THR A 1 201 ? 23.716 4.196 32.523 1.00 10.79 207 THR A N 1
ATOM 1515 C CA . THR A 1 201 ? 24.223 3.099 31.734 1.00 10.99 207 THR A CA 1
ATOM 1516 C C . THR A 1 201 ? 23.311 1.856 31.877 1.00 10.88 207 THR A C 1
ATOM 1517 O O . THR A 1 201 ? 22.956 1.209 30.881 1.00 11.58 207 THR A O 1
ATOM 1521 N N . TYR A 1 202 ? 22.936 1.524 33.102 1.00 11.00 208 TYR A N 1
ATOM 1522 C CA . TYR A 1 202 ? 22.025 0.433 33.354 1.00 11.05 208 TYR A CA 1
ATOM 1523 C C . TYR A 1 202 ? 20.725 0.607 32.589 1.00 10.74 208 TYR A C 1
ATOM 1524 O O . TYR A 1 202 ? 20.261 -0.308 31.929 1.00 11.87 208 TYR A O 1
ATOM 1533 N N . ILE A 1 203 ? 20.173 1.799 32.631 1.00 11.19 209 ILE A N 1
ATOM 1534 C CA . ILE A 1 203 ? 18.939 2.109 31.920 1.00 11.58 209 ILE A CA 1
ATOM 1535 C C . ILE A 1 203 ? 19.101 1.989 30.406 1.00 11.85 209 ILE A C 1
ATOM 1536 O O . ILE A 1 203 ? 18.263 1.421 29.722 1.00 12.58 209 ILE A O 1
ATOM 1541 N N . LEU A 1 204 ? 20.220 2.489 29.878 1.00 11.43 210 LEU A N 1
ATOM 1542 C CA . LEU A 1 204 ? 20.392 2.405 28.438 1.00 12.26 210 LEU A CA 1
ATOM 1543 C C . LEU A 1 204 ? 20.385 0.968 27.960 1.00 12.96 210 LEU A C 1
ATOM 1544 O O . LEU A 1 204 ? 19.858 0.656 26.900 1.00 13.74 210 LEU A O 1
ATOM 1549 N N . LEU A 1 205 ? 21.050 0.086 28.719 1.00 12.02 211 LEU A N 1
ATOM 1550 C CA . LEU A 1 205 ? 21.190 -1.300 28.297 1.00 12.87 211 LEU A CA 1
ATOM 1551 C C . LEU A 1 205 ? 19.965 -2.155 28.533 1.00 13.91 211 LEU A C 1
ATOM 1552 O O . LEU A 1 205 ? 19.748 -3.126 27.798 1.00 14.89 211 LEU A O 1
ATOM 1557 N N . SER A 1 206 ? 19.141 -1.798 29.516 1.00 14.20 212 SER A N 1
ATOM 1558 C CA . SER A 1 206 ? 18.030 -2.643 29.942 1.00 14.42 212 SER A CA 1
ATOM 1559 C C . SER A 1 206 ? 16.646 -2.085 29.711 1.00 17.19 212 SER A C 1
ATOM 1560 O O . SER A 1 206 ? 15.712 -2.860 29.652 1.00 17.84 212 SER A O 1
ATOM 1563 N N . GLY A 1 207 ? 16.523 -0.757 29.622 1.00 14.73 213 GLY A N 1
ATOM 1564 C CA . GLY A 1 207 ? 15.247 -0.102 29.699 1.00 17.31 213 GLY A CA 1
ATOM 1565 C C . GLY A 1 207 ? 14.610 -0.090 31.068 1.00 17.31 213 GLY A C 1
ATOM 1566 O O . GLY A 1 207 ? 13.448 0.283 31.174 1.00 20.59 213 GLY A O 1
ATOM 1567 N N . ALA A 1 208 ? 15.342 -0.493 32.108 1.00 14.81 214 ALA A N 1
ATOM 1568 C CA . ALA A 1 208 ? 14.833 -0.535 33.461 1.00 16.04 214 ALA A CA 1
ATOM 1569 C C . ALA A 1 208 ? 15.729 0.320 34.332 1.00 14.20 214 ALA A C 1
ATOM 1570 O O . ALA A 1 208 ? 16.935 0.391 34.149 1.00 15.69 214 ALA A O 1
ATOM 1572 N N . SER A 1 209 ? 15.122 0.932 35.319 1.00 16.91 215 SER A N 1
ATOM 1573 C CA . SER A 1 209 ? 15.816 1.740 36.284 1.00 14.64 215 SER A CA 1
ATOM 1574 C C . SER A 1 209 ? 16.248 0.854 37.474 1.00 15.65 215 SER A C 1
ATOM 1575 O O . SER A 1 209 ? 15.401 0.214 38.100 1.00 17.23 215 SER A O 1
ATOM 1578 N N . PRO A 1 210 ? 17.560 0.795 37.800 1.00 12.61 216 PRO A N 1
ATOM 1579 C CA . PRO A 1 210 ? 18.025 -0.259 38.681 1.00 12.58 216 PRO A CA 1
ATOM 1580 C C . PRO A 1 210 ? 17.486 -0.254 40.106 1.00 13.46 216 PRO A C 1
ATOM 1581 O O . PRO A 1 210 ? 17.372 -1.312 40.704 1.00 14.23 216 PRO A O 1
ATOM 1585 N N . PHE A 1 211 ? 17.232 0.910 40.671 1.00 12.26 217 PHE A N 1
ATOM 1586 C CA . PHE A 1 211 ? 16.887 1.031 42.083 1.00 11.74 217 PHE A CA 1
ATOM 1587 C C . PHE A 1 211 ? 15.414 1.358 42.276 1.00 13.12 217 PHE A C 1
ATOM 1588 O O . PHE A 1 211 ? 14.963 1.425 43.394 1.00 14.45 217 PHE A O 1
ATOM 1596 N N . LEU A 1 212 ? 14.674 1.515 41.201 1.00 13.19 218 LEU A N 1
ATOM 1597 C CA . LEU A 1 212 ? 13.294 1.951 41.275 1.00 13.43 218 LEU A CA 1
ATOM 1598 C C . LEU A 1 212 ? 12.451 0.996 42.081 1.00 15.14 218 LEU A C 1
ATOM 1599 O O . LEU A 1 212 ? 12.403 -0.203 41.775 1.00 17.76 218 LEU A O 1
ATOM 1604 N N . GLY A 1 213 ? 11.752 1.554 43.060 1.00 14.38 219 GLY A N 1
ATOM 1605 C CA . GLY A 1 213 ? 10.764 0.820 43.814 1.00 17.36 219 GLY A CA 1
ATOM 1606 C C . GLY A 1 213 ? 9.366 1.335 43.473 1.00 17.84 219 GLY A C 1
ATOM 1607 O O . GLY A 1 213 ? 9.179 2.184 42.611 1.00 20.75 219 GLY A O 1
ATOM 1608 N N . GLU A 1 214 ? 8.386 0.797 44.175 1.00 23.96 220 GLU A N 1
ATOM 1609 C CA . GLU A 1 214 ? 7.031 1.219 44.011 1.00 29.03 220 GLU A CA 1
ATOM 1610 C C . GLU A 1 214 ? 6.783 2.586 44.571 1.00 30.19 220 GLU A C 1
ATOM 1611 O O . GLU A 1 214 ? 5.889 3.297 44.092 1.00 34.48 220 GLU A O 1
ATOM 1617 N N . THR A 1 215 ? 7.543 2.945 45.588 1.00 19.02 221 THR A N 1
ATOM 1618 C CA . THR A 1 215 ? 7.443 4.257 46.248 1.00 18.19 221 THR A CA 1
ATOM 1619 C C . THR A 1 215 ? 8.822 4.933 46.206 1.00 15.73 221 THR A C 1
ATOM 1620 O O . THR A 1 215 ? 9.858 4.269 46.092 1.00 17.26 221 THR A O 1
ATOM 1624 N N . LYS A 1 216 ? 8.824 6.257 46.344 1.00 16.60 222 LYS A N 1
ATOM 1625 C CA . LYS A 1 216 ? 10.070 6.986 46.447 1.00 17.92 222 LYS A CA 1
ATOM 1626 C C . LYS A 1 216 ? 10.909 6.473 47.611 1.00 16.47 222 LYS A C 1
ATOM 1627 O O . LYS A 1 216 ? 12.121 6.304 47.494 1.00 17.12 222 LYS A O 1
ATOM 1630 N N . GLN A 1 217 ? 10.263 6.203 48.741 1.00 18.87 223 GLN A N 1
ATOM 1631 C CA . GLN A 1 217 ? 10.992 5.698 49.893 1.00 17.81 223 GLN A CA 1
ATOM 1632 C C . GLN A 1 217 ? 11.690 4.362 49.610 1.00 17.41 223 GLN A C 1
ATOM 1633 O O . GLN A 1 217 ? 12.842 4.162 50.020 1.00 17.28 223 GLN A O 1
ATOM 1639 N N . GLU A 1 218 ? 11.044 3.482 48.869 1.00 16.69 224 GLU A N 1
ATOM 1640 C CA . GLU A 1 218 ? 11.627 2.180 48.547 1.00 15.81 224 GLU A CA 1
ATOM 1641 C C . GLU A 1 218 ? 12.804 2.396 47.573 1.00 14.16 224 GLU A C 1
ATOM 1642 O O . GLU A 1 218 ? 13.852 1.758 47.735 1.00 14.19 224 GLU A O 1
ATOM 1648 N N . THR A 1 219 ? 12.650 3.297 46.595 1.00 13.30 225 THR A N 1
ATOM 1649 C CA . THR A 1 219 ? 13.770 3.633 45.695 1.00 13.11 225 THR A CA 1
ATOM 1650 C C . THR A 1 219 ? 14.982 4.104 46.484 1.00 12.56 225 THR A C 1
ATOM 1651 O O . THR A 1 219 ? 16.106 3.630 46.274 1.00 12.77 225 THR A O 1
ATOM 1655 N N . LEU A 1 220 ? 14.759 5.024 47.415 1.00 13.32 226 LEU A N 1
ATOM 1656 C CA . LEU A 1 220 ? 15.859 5.567 48.203 1.00 14.19 226 LEU A CA 1
ATOM 1657 C C . LEU A 1 220 ? 16.490 4.523 49.116 1.00 14.36 226 LEU A C 1
ATOM 1658 O O . LEU A 1 220 ? 17.706 4.498 49.310 1.00 14.82 226 LEU A O 1
ATOM 1663 N N . THR A 1 221 ? 15.670 3.634 49.662 1.00 14.48 227 THR A N 1
ATOM 1664 C CA . THR A 1 221 ? 16.166 2.539 50.445 1.00 14.80 227 THR A CA 1
ATOM 1665 C C . THR A 1 221 ? 17.047 1.603 49.591 1.00 15.50 227 THR A C 1
ATOM 1666 O O . THR A 1 221 ? 18.126 1.169 50.043 1.00 15.63 227 THR A O 1
ATOM 1670 N N . ASN A 1 222 ? 16.606 1.324 48.377 1.00 13.67 228 ASN A N 1
ATOM 1671 C CA . ASN A 1 222 ? 17.388 0.479 47.469 1.00 14.06 228 ASN A CA 1
ATOM 1672 C C . ASN A 1 222 ? 18.743 1.115 47.158 1.00 13.39 228 ASN A C 1
ATOM 1673 O O . ASN A 1 222 ? 19.737 0.430 47.099 1.00 14.90 228 ASN A O 1
ATOM 1678 N N . ILE A 1 223 ? 18.730 2.417 46.915 1.00 13.04 229 ILE A N 1
ATOM 1679 C CA . ILE A 1 223 ? 19.996 3.136 46.637 1.00 13.42 229 ILE A CA 1
ATOM 1680 C C . ILE A 1 223 ? 20.978 2.984 47.786 1.00 15.17 229 ILE A C 1
ATOM 1681 O O . ILE A 1 223 ? 22.151 2.661 47.608 1.00 15.48 229 ILE A O 1
ATOM 1686 N N . SER A 1 224 ? 20.514 3.254 48.998 1.00 16.29 230 SER A N 1
ATOM 1687 C CA . SER A 1 224 ? 21.403 3.221 50.138 1.00 18.76 230 SER A CA 1
ATOM 1688 C C . SER A 1 224 ? 21.980 1.844 50.384 1.00 17.79 230 SER A C 1
ATOM 1689 O O . SER A 1 224 ? 23.131 1.699 50.783 1.00 19.79 230 SER A O 1
ATOM 1692 N N . ALA A 1 225 ? 21.205 0.807 50.104 1.00 18.78 231 ALA A N 1
ATOM 1693 C CA . ALA A 1 225 ? 21.633 -0.574 50.260 1.00 20.15 231 ALA A CA 1
ATOM 1694 C C . ALA A 1 225 ? 22.401 -1.084 49.043 1.00 18.88 231 ALA A C 1
ATOM 1695 O O . ALA A 1 225 ? 22.849 -2.239 49.041 1.00 22.99 231 ALA A O 1
ATOM 1697 N N . VAL A 1 226 ? 22.496 -0.289 47.980 1.00 16.82 232 VAL A N 1
ATOM 1698 C CA . VAL A 1 226 ? 23.008 -0.727 46.700 1.00 16.67 232 VAL A CA 1
ATOM 1699 C C . VAL A 1 226 ? 22.345 -2.006 46.251 1.00 17.87 232 VAL A C 1
ATOM 1700 O O . VAL A 1 226 ? 22.980 -2.966 45.777 1.00 19.73 232 VAL A O 1
ATOM 1704 N N . ASN A 1 227 ? 21.032 -1.983 46.383 1.00 16.08 233 ASN A N 1
ATOM 1705 C CA . ASN A 1 227 ? 20.212 -3.130 46.050 1.00 18.40 233 ASN A CA 1
ATOM 1706 C C . ASN A 1 227 ? 19.802 -3.054 44.586 1.00 19.47 233 ASN A C 1
ATOM 1707 O O . ASN A 1 227 ? 18.755 -2.463 44.287 1.00 19.93 233 ASN A O 1
ATOM 1712 N N . TYR A 1 228 ? 20.615 -3.653 43.711 1.00 18.55 234 TYR A N 1
ATOM 1713 C CA . TYR A 1 228 ? 20.316 -3.850 42.294 1.00 19.57 234 TYR A CA 1
ATOM 1714 C C . TYR A 1 228 ? 20.890 -5.173 41.851 1.00 19.87 234 TYR A C 1
ATOM 1715 O O . TYR A 1 228 ? 21.758 -5.748 42.520 1.00 22.01 234 TYR A O 1
ATOM 1724 N N . ASP A 1 229 ? 20.430 -5.636 40.705 1.00 20.32 235 ASP A N 1
ATOM 1725 C CA . ASP A 1 229 ? 20.998 -6.836 40.133 1.00 21.63 235 ASP A CA 1
ATOM 1726 C C . ASP A 1 229 ? 21.038 -6.732 38.622 1.00 19.11 235 ASP A C 1
ATOM 1727 O O . ASP A 1 229 ? 20.433 -5.844 38.076 1.00 22.08 235 ASP A O 1
ATOM 1732 N N . PHE A 1 230 ? 21.794 -7.602 37.975 1.00 19.51 236 PHE A N 1
ATOM 1733 C CA . PHE A 1 230 ? 21.776 -7.721 36.526 1.00 18.39 236 PHE A CA 1
ATOM 1734 C C . PHE A 1 230 ? 20.789 -8.811 36.088 1.00 21.44 236 PHE A C 1
ATOM 1735 O O . PHE A 1 230 ? 21.179 -9.845 35.563 1.00 23.39 236 PHE A O 1
ATOM 1743 N N . ASP A 1 231 ? 19.519 -8.546 36.342 1.00 20.86 237 ASP A N 1
ATOM 1744 C CA . ASP A 1 231 ? 18.454 -9.514 36.141 1.00 23.68 237 ASP A CA 1
ATOM 1745 C C . ASP A 1 231 ? 18.575 -10.105 34.734 1.00 21.97 237 ASP A C 1
ATOM 1746 O O . ASP A 1 231 ? 18.699 -9.364 33.731 1.00 19.37 237 ASP A O 1
ATOM 1751 N N . GLU A 1 232 ? 18.457 -11.418 34.631 1.00 22.76 238 GLU A N 1
ATOM 1752 C CA . GLU A 1 232 ? 18.578 -12.085 33.324 1.00 23.54 238 GLU A CA 1
ATOM 1753 C C . GLU A 1 232 ? 17.435 -11.688 32.348 1.00 18.54 238 GLU A C 1
ATOM 1754 O O . GLU A 1 232 ? 17.599 -11.818 31.156 1.00 23.59 238 GLU A O 1
ATOM 1760 N N . GLU A 1 233 ? 16.318 -11.165 32.862 1.00 18.84 239 GLU A N 1
ATOM 1761 C CA . GLU A 1 233 ? 15.287 -10.603 32.002 1.00 17.59 239 GLU A CA 1
ATOM 1762 C C . GLU A 1 233 ? 15.939 -9.646 30.978 1.00 17.81 239 GLU A C 1
ATOM 1763 O O . GLU A 1 233 ? 15.653 -9.706 29.792 1.00 17.61 239 GLU A O 1
ATOM 1769 N N . TYR A 1 234 ? 16.837 -8.782 31.427 1.00 17.31 240 TYR A N 1
ATOM 1770 C CA . TYR A 1 234 ? 17.403 -7.720 30.590 1.00 15.55 240 TYR A CA 1
ATOM 1771 C C . TYR A 1 234 ? 18.844 -7.948 30.187 1.00 15.96 240 TYR A C 1
ATOM 1772 O O . TYR A 1 234 ? 19.303 -7.388 29.176 1.00 16.18 240 TYR A O 1
ATOM 1781 N N . PHE A 1 235 ? 19.583 -8.696 30.986 1.00 15.90 241 PHE A N 1
ATOM 1782 C CA . PHE A 1 235 ? 21.027 -8.751 30.821 1.00 16.42 241 PHE A CA 1
ATOM 1783 C C . PHE A 1 235 ? 21.525 -10.104 30.382 1.00 19.57 241 PHE A C 1
ATOM 1784 O O . PHE A 1 235 ? 22.734 -10.362 30.438 1.00 20.59 241 PHE A O 1
ATOM 1792 N N . SER A 1 236 ? 20.637 -10.929 29.855 1.00 19.75 242 SER A N 1
ATOM 1793 C CA . SER A 1 236 ? 21.034 -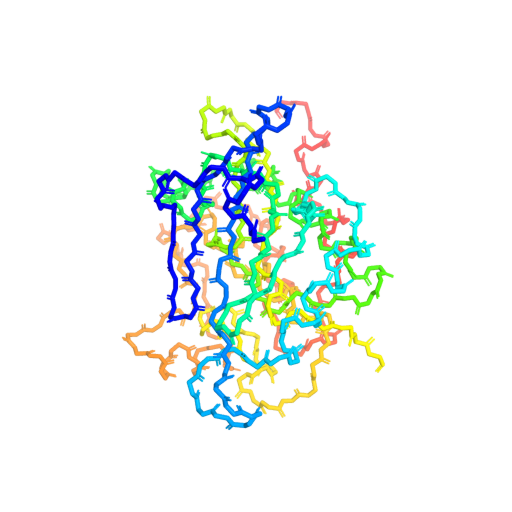12.268 29.439 1.00 24.17 242 SER A CA 1
ATOM 1794 C C . SER A 1 236 ? 22.139 -12.269 28.379 1.00 32.16 242 SER A C 1
ATOM 1795 O O . SER A 1 236 ? 22.894 -13.248 28.288 1.00 27.61 242 SER A O 1
ATOM 1798 N N . ASN A 1 237 ? 22.209 -11.265 27.522 1.00 22.16 243 ASN A N 1
ATOM 1799 C CA . ASN A 1 237 ? 23.227 -11.157 26.506 1.00 23.00 243 ASN A CA 1
ATOM 1800 C C . ASN A 1 237 ? 24.327 -10.120 26.728 1.00 24.44 243 ASN A C 1
ATOM 1801 O O . ASN A 1 237 ? 25.193 -9.915 25.862 1.00 26.19 243 ASN A O 1
ATOM 1806 N N . THR A 1 238 ? 24.316 -9.469 27.875 1.00 20.35 244 THR A N 1
ATOM 1807 C CA . THR A 1 238 ? 25.243 -8.361 28.108 1.00 19.19 244 THR A CA 1
ATOM 1808 C C . THR A 1 238 ? 26.620 -8.902 28.391 1.00 17.10 244 THR A C 1
ATOM 1809 O O . THR A 1 238 ? 26.790 -9.897 29.133 1.00 20.90 244 THR A O 1
ATOM 1813 N N . SER A 1 239 ? 27.623 -8.208 27.852 1.00 17.61 245 SER A N 1
ATOM 1814 C CA . SER A 1 239 ? 29.012 -8.557 28.036 1.00 20.40 245 SER A CA 1
ATOM 1815 C C . SER A 1 239 ? 29.489 -8.371 29.455 1.00 20.58 245 SER A C 1
ATOM 1816 O O . SER A 1 239 ? 28.983 -7.547 30.227 1.00 19.07 245 SER A O 1
ATOM 1819 N N . GLU A 1 240 ? 30.492 -9.164 29.811 1.00 22.89 246 GLU A N 1
ATOM 1820 C CA . GLU A 1 240 ? 31.085 -8.997 31.140 1.00 20.26 246 GLU A CA 1
ATOM 1821 C C . GLU A 1 240 ? 31.777 -7.604 31.254 1.00 23.00 246 GLU A C 1
ATOM 1822 O O . GLU A 1 240 ? 31.797 -7.013 32.319 1.00 25.03 246 GLU A O 1
ATOM 1828 N N . LEU A 1 241 ? 32.285 -7.053 30.159 1.00 19.41 247 LEU A N 1
ATOM 1829 C CA . LEU A 1 241 ? 32.811 -5.677 30.182 1.00 21.08 247 LEU A CA 1
ATOM 1830 C C . LEU A 1 241 ? 31.784 -4.618 30.566 1.00 17.88 247 LEU A C 1
ATOM 1831 O O . LEU A 1 241 ? 32.093 -3.739 31.345 1.00 17.54 247 LEU A O 1
ATOM 1836 N N . ALA A 1 242 ? 30.592 -4.732 30.009 1.00 16.70 248 ALA A N 1
ATOM 1837 C CA . ALA A 1 242 ? 29.532 -3.773 30.295 1.00 15.34 248 ALA A CA 1
ATOM 1838 C C . ALA A 1 242 ? 29.175 -3.875 31.767 1.00 15.97 248 ALA A C 1
ATOM 1839 O O . ALA A 1 242 ? 28.994 -2.862 32.445 1.00 15.38 248 ALA A O 1
ATOM 1841 N N . LYS A 1 243 ? 29.071 -5.100 32.267 1.00 16.83 249 LYS A N 1
ATOM 1842 C CA . LYS A 1 243 ? 28.737 -5.265 33.651 1.00 18.72 249 LYS A CA 1
ATOM 1843 C C . LYS A 1 243 ? 29.837 -4.707 34.547 1.00 16.74 249 LYS A C 1
ATOM 1844 O O . LYS A 1 243 ? 29.508 -4.145 35.594 1.00 16.94 249 LYS A O 1
ATOM 1850 N N . ASP A 1 244 ? 31.095 -4.892 34.163 1.00 18.94 250 ASP A N 1
ATOM 1851 C CA . ASP A 1 244 ? 32.218 -4.382 34.944 1.00 17.10 250 ASP A CA 1
ATOM 1852 C C . ASP A 1 244 ? 32.162 -2.868 35.047 1.00 17.04 250 ASP A C 1
ATOM 1853 O O . ASP A 1 244 ? 32.393 -2.303 36.092 1.00 17.17 250 ASP A O 1
ATOM 1858 N N . PHE A 1 245 ? 31.821 -2.226 33.944 1.00 14.76 251 PHE A N 1
ATOM 1859 C CA . PHE A 1 245 ? 31.688 -0.779 33.893 1.00 13.59 251 PHE A CA 1
ATOM 1860 C C . PHE A 1 245 ? 30.642 -0.306 34.873 1.00 13.35 251 PHE A C 1
ATOM 1861 O O . PHE A 1 245 ? 30.913 0.575 35.705 1.00 13.45 251 PHE A O 1
ATOM 1869 N N . ILE A 1 246 ? 29.453 -0.890 34.802 1.00 13.06 252 ILE A N 1
ATOM 1870 C CA . ILE A 1 246 ? 28.388 -0.494 35.692 1.00 13.74 252 ILE A CA 1
ATOM 1871 C C . ILE A 1 246 ? 28.732 -0.806 37.147 1.00 13.70 252 ILE A C 1
ATOM 1872 O O . ILE A 1 246 ? 28.535 0.003 38.038 1.00 13.90 252 ILE A O 1
ATOM 1877 N N . ARG A 1 247 ? 29.245 -2.021 37.386 1.00 14.44 253 ARG A N 1
ATOM 1878 C CA . ARG A 1 247 ? 29.549 -2.443 38.757 1.00 16.17 253 ARG A CA 1
ATOM 1879 C C . ARG A 1 247 ? 30.582 -1.534 39.434 1.00 14.24 253 ARG A C 1
ATOM 1880 O O . ARG A 1 247 ? 30.545 -1.378 40.658 1.00 16.09 253 ARG A O 1
ATOM 1888 N N . ARG A 1 248 ? 31.532 -0.987 38.670 1.00 13.70 254 ARG A N 1
ATOM 1889 C CA . ARG A 1 248 ? 32.541 -0.108 39.226 1.00 15.34 254 ARG A CA 1
ATOM 1890 C C . ARG A 1 248 ? 32.080 1.321 39.457 1.00 14.49 254 ARG A C 1
ATOM 1891 O O . ARG A 1 248 ? 32.796 2.110 40.044 1.00 17.48 254 ARG A O 1
ATOM 1899 N N . LEU A 1 249 ? 30.868 1.647 39.009 1.00 12.80 255 LEU A N 1
ATOM 1900 C CA . LEU A 1 249 ? 30.220 2.935 39.228 1.00 12.41 255 LEU A CA 1
ATOM 1901 C C . LEU A 1 249 ? 29.204 2.860 40.354 1.00 12.52 255 LEU A C 1
ATOM 1902 O O . LEU A 1 249 ? 29.115 3.777 41.154 1.00 13.38 255 LEU A O 1
ATOM 1907 N N . LEU A 1 250 ? 28.443 1.781 40.406 1.00 13.19 256 LEU A N 1
ATOM 1908 C CA . LEU A 1 250 ? 27.398 1.606 41.415 1.00 13.59 256 LEU A CA 1
ATOM 1909 C C . LEU A 1 250 ? 27.956 1.015 42.712 1.00 14.13 256 LEU A C 1
ATOM 1910 O O . LEU A 1 250 ? 27.611 -0.082 43.132 1.00 16.07 256 LEU A O 1
ATOM 1915 N N . VAL A 1 251 ? 28.833 1.778 43.331 1.00 13.27 257 VAL A N 1
ATOM 1916 C CA . VAL A 1 251 ? 29.542 1.413 44.540 1.00 14.93 257 VAL A CA 1
ATOM 1917 C C . VAL A 1 251 ? 29.181 2.400 45.624 1.00 14.38 257 VAL A C 1
ATOM 1918 O O . VAL A 1 251 ? 29.189 3.607 45.412 1.00 14.21 257 VAL A O 1
ATOM 1922 N N . LYS A 1 252 ? 28.891 1.910 46.810 1.00 15.31 258 LYS A N 1
ATOM 1923 C CA . LYS A 1 252 ? 28.421 2.777 47.879 1.00 15.58 258 LYS A CA 1
ATOM 1924 C C . LYS A 1 252 ? 29.455 3.779 48.342 1.00 14.25 258 LYS A C 1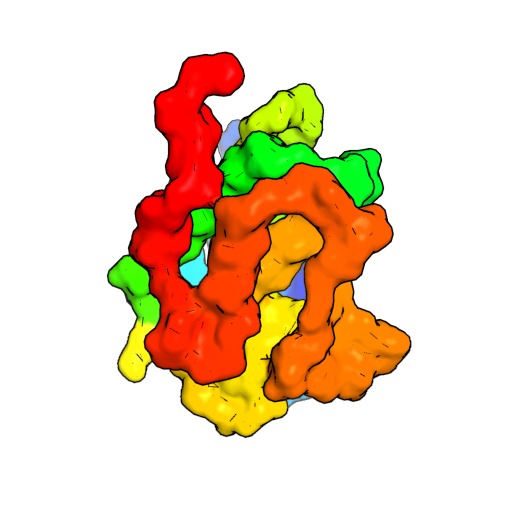
ATOM 1925 O O . LYS A 1 252 ? 29.157 4.958 48.491 1.00 15.67 258 LYS A O 1
ATOM 1931 N N . ASP A 1 253 ? 30.703 3.342 48.543 1.00 14.56 259 ASP A N 1
ATOM 1932 C CA . ASP A 1 253 ? 31.763 4.238 49.016 1.00 14.86 259 ASP A CA 1
ATOM 1933 C C . ASP A 1 253 ? 32.207 5.093 47.817 1.00 14.90 259 ASP A C 1
ATOM 1934 O O . ASP A 1 253 ? 32.778 4.576 46.849 1.00 13.93 259 ASP A O 1
ATOM 1939 N N . PRO A 1 254 ? 31.991 6.417 47.889 1.00 14.45 260 PRO A N 1
ATOM 1940 C CA . PRO A 1 254 ? 32.375 7.241 46.735 1.00 14.39 260 PRO A CA 1
ATOM 1941 C C . PRO A 1 254 ? 33.867 7.152 46.420 1.00 15.43 260 PRO A C 1
ATOM 1942 O O . PRO A 1 254 ? 34.225 7.305 45.247 1.00 15.91 260 PRO A O 1
ATOM 1946 N N . LYS A 1 255 ? 34.699 6.877 47.423 1.00 14.49 261 LYS A N 1
ATOM 1947 C CA . LYS A 1 255 ? 36.156 6.788 47.225 1.00 17.54 261 LYS A CA 1
ATOM 1948 C C . LYS A 1 255 ? 36.572 5.592 46.369 1.00 15.46 261 LYS A C 1
ATOM 1949 O O . LYS A 1 255 ? 37.647 5.616 45.767 1.00 16.95 261 LYS A O 1
ATOM 1955 N N . ARG A 1 256 ? 35.720 4.575 46.307 1.00 15.67 262 ARG A N 1
ATOM 1956 C CA . ARG A 1 256 ? 35.961 3.355 45.549 1.00 14.71 262 ARG A CA 1
ATOM 1957 C C . ARG A 1 256 ? 35.399 3.392 44.142 1.00 14.47 262 ARG A C 1
ATOM 1958 O O . ARG A 1 256 ? 35.699 2.553 43.345 1.00 17.00 262 ARG A O 1
ATOM 1966 N N . ARG A 1 257 ? 34.574 4.376 43.832 1.00 14.59 263 ARG A N 1
ATOM 1967 C CA . ARG A 1 257 ? 33.922 4.466 42.569 1.00 16.90 263 ARG A CA 1
ATOM 1968 C C . ARG A 1 257 ? 34.915 4.915 41.479 1.00 15.86 263 ARG A C 1
ATOM 1969 O O . ARG A 1 257 ? 35.838 5.699 41.749 1.00 16.45 263 ARG A O 1
ATOM 1977 N N . MET A 1 258 ? 34.762 4.421 40.243 1.00 17.24 264 MET A N 1
ATOM 1978 C CA . MET A 1 258 ? 35.594 4.910 39.156 1.00 17.89 264 MET A CA 1
ATOM 1979 C C . MET A 1 258 ? 35.421 6.441 39.024 1.00 15.35 264 MET A C 1
ATOM 1980 O O . MET A 1 258 ? 34.292 6.976 39.132 1.00 14.42 264 MET A O 1
ATOM 1985 N N . THR A 1 259 ? 36.533 7.107 38.761 1.00 16.20 265 THR A N 1
ATOM 1986 C CA . THR A 1 259 ? 36.554 8.527 38.432 1.00 15.01 265 THR A CA 1
ATOM 1987 C C . THR A 1 259 ? 36.226 8.708 36.959 1.00 13.86 265 THR A C 1
ATOM 1988 O O . THR A 1 259 ? 36.181 7.736 36.200 1.00 14.17 265 THR A O 1
ATOM 1992 N N . ILE A 1 260 ? 35.995 9.935 36.553 1.00 13.77 266 ILE A N 1
ATOM 1993 C CA . ILE A 1 260 ? 35.675 10.164 35.170 1.00 13.29 266 ILE A CA 1
ATOM 1994 C C . ILE A 1 260 ? 36.826 9.743 34.262 1.00 14.39 266 ILE A C 1
ATOM 1995 O O . ILE A 1 260 ? 36.600 9.153 33.211 1.00 14.28 266 ILE A O 1
ATOM 2000 N N . ALA A 1 261 ? 38.081 10.007 34.637 1.00 14.99 267 ALA A N 1
ATOM 2001 C CA . ALA A 1 261 ? 39.208 9.612 33.798 1.00 17.45 267 ALA A CA 1
ATOM 2002 C C . ALA A 1 261 ? 39.246 8.077 33.643 1.00 15.51 267 ALA A C 1
ATOM 2003 O O . ALA A 1 261 ? 39.538 7.515 32.564 1.00 18.99 267 ALA A O 1
ATOM 2005 N N . GLN A 1 262 ? 39.054 7.389 34.749 1.00 15.67 268 GLN A N 1
ATOM 2006 C CA . GLN A 1 262 ? 39.029 5.925 34.730 1.00 17.25 268 GLN A CA 1
ATOM 2007 C C . GLN A 1 262 ? 37.898 5.352 33.886 1.00 16.75 268 GLN A C 1
ATOM 2008 O O . GLN A 1 262 ? 38.065 4.375 33.177 1.00 19.36 268 GLN A O 1
ATOM 2014 N N . SER A 1 263 ? 36.753 6.004 33.926 1.00 15.34 269 SER A N 1
ATOM 2015 C CA . SER A 1 263 ? 35.615 5.558 33.115 1.00 14.93 269 SER A CA 1
ATOM 2016 C C . SER A 1 263 ? 35.873 5.712 31.630 1.00 16.24 269 SER A C 1
ATOM 2017 O O . SER A 1 263 ? 35.499 4.866 30.837 1.00 16.63 269 SER A O 1
ATOM 2022 N N . LEU A 1 264 ? 36.594 6.766 31.246 1.00 16.28 270 LEU A N 1
ATOM 2023 C CA . LEU A 1 264 ? 36.930 6.989 29.843 1.00 18.87 270 LEU A CA 1
ATOM 2024 C C . LEU A 1 264 ? 37.980 5.981 29.348 1.00 20.80 270 LEU A C 1
ATOM 2025 O O . LEU A 1 264 ? 38.043 5.680 28.163 1.00 28.40 270 LEU A O 1
ATOM 2030 N N . GLU A 1 265 ? 38.751 5.441 30.273 1.00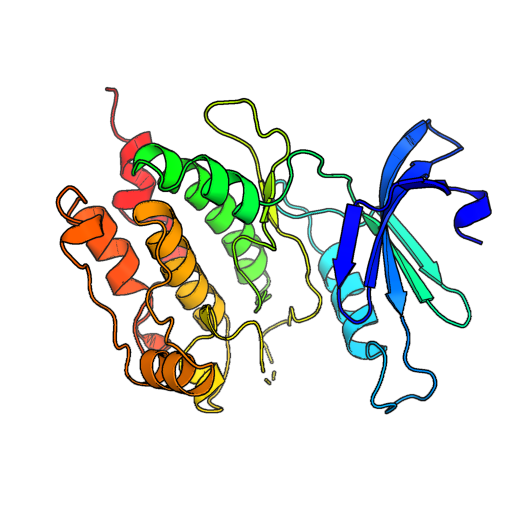 21.87 271 GLU A N 1
ATOM 2031 C CA . GLU A 1 265 ? 39.857 4.523 29.969 1.00 26.35 271 GLU A CA 1
ATOM 2032 C C . GLU A 1 265 ? 39.347 3.105 29.966 1.00 24.99 271 GLU A C 1
ATOM 2033 O O . GLU A 1 265 ? 40.069 2.181 29.571 1.00 23.47 271 GLU A O 1
ATOM 2039 N N . HIS A 1 266 ? 38.112 2.908 30.407 1.00 21.06 272 HIS A N 1
ATOM 2040 C CA . HIS A 1 266 ? 37.588 1.593 30.602 1.00 18.70 272 HIS A CA 1
ATOM 2041 C C . HIS A 1 266 ? 37.451 0.845 29.265 1.00 18.12 272 HIS A C 1
ATOM 2042 O O . HIS A 1 266 ? 37.065 1.439 28.258 1.00 20.26 272 HIS A O 1
ATOM 2049 N N . SER A 1 267 ? 37.794 -0.444 29.270 1.00 20.23 273 SER A N 1
ATOM 2050 C CA . SER A 1 267 ? 37.768 -1.243 28.054 1.00 20.61 273 SER A CA 1
ATOM 2051 C C . SER A 1 267 ? 36.412 -1.297 27.384 1.00 20.35 273 SER A C 1
ATOM 2052 O O . SER A 1 267 ? 36.324 -1.455 26.159 1.00 21.93 273 SER A O 1
ATOM 2055 N N . TRP A 1 268 ? 35.323 -1.192 28.153 1.00 20.17 274 TRP A N 1
ATOM 2056 C CA . TRP A 1 268 ? 34.003 -1.231 27.521 1.00 19.29 274 TRP A CA 1
ATOM 2057 C C . TRP A 1 268 ? 33.816 -0.008 26.639 1.00 19.87 274 TRP A C 1
ATOM 2058 O O . TRP A 1 268 ? 33.288 -0.111 25.550 1.00 20.69 274 TRP A O 1
ATOM 2069 N N . ILE A 1 269 ? 34.238 1.158 27.118 1.00 20.23 275 ILE A N 1
ATOM 2070 C CA . ILE A 1 269 ? 34.031 2.394 26.383 1.00 19.05 275 ILE A CA 1
ATOM 2071 C C . ILE A 1 269 ? 34.901 2.369 25.149 1.00 21.05 275 ILE A C 1
ATOM 2072 O O . ILE A 1 269 ? 34.498 2.797 24.065 1.00 25.46 275 ILE A O 1
ATOM 2077 N N . LYS A 1 270 ? 36.092 1.822 25.315 1.00 24.79 276 LYS A N 1
ATOM 2078 C CA . LYS A 1 270 ? 37.049 1.742 24.225 1.00 24.44 276 LYS A CA 1
ATOM 2079 C C . LYS A 1 270 ? 36.741 0.612 23.244 1.00 23.69 276 LYS A C 1
ATOM 2080 O O . LYS A 1 270 ? 37.239 0.632 22.132 1.00 26.35 276 LYS A O 1
ATOM 2085 N N . ALA A 1 271 ? 35.891 -0.361 23.587 1.00 24.00 277 ALA A N 1
ATOM 2086 C CA . ALA A 1 271 ? 35.735 -1.555 22.732 1.00 24.46 277 ALA A CA 1
ATOM 2087 C C . ALA A 1 271 ? 35.369 -1.225 21.286 1.00 27.15 277 ALA A C 1
ATOM 2088 O O . ALA A 1 271 ? 35.909 -1.807 20.333 1.00 28.04 277 ALA A O 1
ATOM 2090 N N . ILE A 1 272 ? 34.432 -0.312 21.112 1.00 26.32 278 ILE A N 1
ATOM 2091 C CA . ILE A 1 272 ? 33.942 0.033 19.786 1.00 27.97 278 ILE A CA 1
ATOM 2092 C C . ILE A 1 272 ? 35.046 0.707 18.940 1.00 30.56 278 ILE A C 1
ATOM 2093 O O . ILE A 1 272 ? 35.100 0.517 17.720 1.00 37.89 278 ILE A O 1
ATOM 2095 N N . ARG A 1 273 ? 35.912 1.496 19.584 1.00 26.53 279 ARG A N 1
ATOM 2096 C CA . ARG A 1 273 ? 37.050 2.136 18.895 1.00 29.72 279 ARG A CA 1
ATOM 2097 C C . ARG A 1 273 ? 38.143 1.136 18.510 1.00 33.75 279 ARG A C 1
ATOM 2098 O O . ARG A 1 273 ? 38.838 1.316 17.502 1.00 36.81 279 ARG A O 1
ATOM 2100 N N . ARG A 1 274 ? 38.286 0.092 19.319 1.00 30.77 280 ARG A N 1
ATOM 2101 C CA . ARG A 1 274 ? 39.383 -0.846 19.192 1.00 27.07 280 ARG A CA 1
ATOM 2102 C C . ARG A 1 274 ? 39.165 -1.858 18.069 1.00 34.16 280 ARG A C 1
ATOM 2103 O O . ARG A 1 274 ? 40.119 -2.275 17.412 1.00 38.04 280 ARG A O 1
ATOM 2111 N N . ARG A 1 275 ? 37.914 -2.217 17.815 1.00 27.83 281 ARG A N 1
ATOM 2112 C CA . ARG A 1 275 ? 37.584 -3.257 16.856 1.00 24.18 281 ARG A CA 1
ATOM 2113 C C . ARG A 1 275 ? 37.427 -2.694 15.451 1.00 27.02 281 ARG A C 1
ATOM 2114 O O . ARG A 1 275 ? 37.186 -1.492 15.272 1.00 33.96 281 ARG A O 1
ATOM 2116 N N . ASN A 1 276 ? 37.532 -3.561 14.448 1.00 26.49 282 ASN A N 1
ATOM 2117 C CA . ASN A 1 276 ? 37.054 -3.195 13.103 1.00 29.77 282 ASN A CA 1
ATOM 2118 C C . ASN A 1 276 ? 35.593 -3.556 12.855 1.00 29.98 282 ASN A C 1
ATOM 2119 O O . ASN A 1 276 ? 34.775 -2.684 12.631 1.00 40.41 282 ASN A O 1
ATOM 2124 N N . VAL A 1 277 ? 35.267 -4.828 12.955 1.00 27.27 283 VAL A N 1
ATOM 2125 C CA . VAL A 1 277 ? 33.913 -5.305 12.686 1.00 31.21 283 VAL A CA 1
ATOM 2126 C C . VAL A 1 277 ? 33.342 -5.880 13.975 1.00 38.87 283 VAL A C 1
ATOM 2127 O O . VAL A 1 277 ? 34.046 -5.941 14.996 1.00 34.47 283 VAL A O 1
#

Organism: Homo sapiens (NCBI:txid9606)

B-factor: mean 22.27, std 9.33, range [10.21, 71.16]